Protein AF-F9WH73-F1 (afdb_monomer_lite)

Foldseek 3Di:
DLLLLVQQLVLLVVLLVLLVVLLVLLLVLLVVCVVDPLLDVLVDDVLNVVSVVLNVCSVVLNVLSVVLSVLLNVLSVVLSVVLQVLQVQAAAEDDDDDDPADFAPRHDPVNPPDDPPDDDDDPPPPQRHQYGDRDDDPVVLSHNALVSLVVVVVVCVVRGRDAPPVDEDARDPPPDPDDDDDPDGYHRDPPSVVSSVSNSVSRVVSVVSSVVSNVSSVVSVVSSVSSVVSSVVVVVVVVVVVVVVVVVVVVVVVVVVVVVVD

Secondary structure (DSSP, 8-state):
-HHHHHTHHHHHHHHHHHHHHHHHHHHHHHHHHHH-HHHHHHHHHHHHHHHHHHHHHHHHHHHHHHHHHHHHHHHHHHHHHHHHHHHHHHEEE-----S-PPP-TTS-GGGG------S-----STTS-EEE---PPPGGGGS--HHHHHHHHHHHHHHSPPP-TTS-EE--SS---S-SS----EEPP-HHHHHHHHHHHHHHHHHHHHHHHHHHHHHHHHHHHHHHHHHHHHHHHHHHHHHHHHHHHHHHHHHHHHTT--

Radius of gyration: 33.91 Å; chains: 1; bounding box: 92×38×106 Å

pLDDT: mean 75.1, std 23.25, range [27.53, 97.81]

Organism: Trypanosoma congolense (strain IL3000) (NCBI:txid1068625)

Structure (mmCIF, N/CA/C/O backbone):
data_AF-F9WH73-F1
#
_entry.id   AF-F9WH73-F1
#
loop_
_atom_site.group_PDB
_atom_site.id
_atom_site.type_symbol
_atom_site.label_atom_id
_atom_site.label_alt_id
_atom_site.label_comp_id
_atom_site.label_asym_id
_atom_site.label_entity_id
_atom_site.label_seq_id
_atom_site.pdbx_PDB_ins_code
_atom_site.Cartn_x
_atom_site.Cartn_y
_atom_site.Cartn_z
_atom_site.occupancy
_atom_site.B_iso_or_equiv
_atom_site.auth_seq_id
_atom_site.auth_comp_id
_atom_site.auth_asym_id
_atom_site.auth_atom_id
_atom_site.pdbx_PDB_model_num
ATOM 1 N N . MET A 1 1 ? 12.331 5.832 -18.782 1.00 77.69 1 MET A N 1
ATOM 2 C CA . MET A 1 1 ? 12.220 4.593 -17.981 1.00 77.69 1 MET A CA 1
ATOM 3 C C . MET A 1 1 ? 13.296 4.468 -16.915 1.00 77.69 1 MET A C 1
ATOM 5 O O . MET A 1 1 ? 12.943 4.063 -15.816 1.00 77.69 1 MET A O 1
ATOM 9 N N . ARG A 1 2 ? 14.557 4.826 -17.189 1.00 77.56 2 ARG A N 1
ATOM 10 C CA . ARG A 1 2 ? 15.651 4.729 -16.207 1.00 77.56 2 ARG A CA 1
ATOM 11 C C . ARG A 1 2 ? 15.378 5.522 -14.925 1.00 77.56 2 ARG A C 1
ATOM 13 O O . ARG A 1 2 ? 15.354 4.927 -13.860 1.00 77.56 2 ARG A O 1
ATOM 20 N N . THR A 1 3 ? 15.006 6.796 -15.041 1.00 79.25 3 THR A N 1
ATOM 21 C CA . THR A 1 3 ? 14.629 7.643 -13.891 1.00 79.25 3 THR A CA 1
ATOM 22 C C . THR A 1 3 ? 13.521 7.024 -13.030 1.00 79.25 3 THR A C 1
ATOM 24 O O . THR A 1 3 ? 13.577 7.082 -11.806 1.00 79.25 3 THR A O 1
ATOM 27 N N . LEU A 1 4 ? 12.529 6.374 -13.658 1.00 84.94 4 LEU A N 1
ATOM 28 C CA . LEU A 1 4 ? 11.461 5.677 -12.932 1.00 84.94 4 LEU A CA 1
ATOM 29 C C . LEU A 1 4 ? 12.021 4.511 -12.111 1.00 84.94 4 LEU A C 1
ATOM 31 O O . LEU A 1 4 ? 11.594 4.331 -10.979 1.00 84.94 4 LEU A O 1
ATOM 35 N N . LEU A 1 5 ? 12.952 3.731 -12.673 1.00 89.94 5 LEU A N 1
ATOM 36 C CA . LEU A 1 5 ? 13.600 2.604 -11.994 1.00 89.94 5 LEU A CA 1
ATOM 37 C C . LEU A 1 5 ? 14.523 3.072 -10.866 1.00 89.94 5 LEU A C 1
ATOM 39 O O . LEU A 1 5 ? 14.475 2.511 -9.776 1.00 89.94 5 LEU A O 1
ATOM 43 N N . GLU A 1 6 ? 15.311 4.119 -11.100 1.00 85.44 6 GLU A N 1
ATOM 44 C CA . GLU A 1 6 ? 16.197 4.718 -10.095 1.00 85.44 6 GLU A CA 1
ATOM 45 C C . GLU A 1 6 ? 15.399 5.286 -8.910 1.00 85.44 6 GLU A C 1
ATOM 47 O O . GLU A 1 6 ? 15.809 5.152 -7.757 1.00 85.44 6 GLU A O 1
ATOM 52 N N . GLY A 1 7 ? 14.206 5.833 -9.164 1.00 87.38 7 GLY A N 1
ATOM 53 C CA . GLY A 1 7 ? 13.305 6.308 -8.114 1.00 87.38 7 GLY A CA 1
ATOM 54 C C . GLY A 1 7 ? 12.586 5.204 -7.322 1.00 87.38 7 GLY A C 1
ATOM 55 O O . GLY A 1 7 ? 12.013 5.500 -6.269 1.00 87.38 7 GLY A O 1
ATOM 56 N N . VAL A 1 8 ? 12.586 3.941 -7.783 1.00 94.31 8 VAL A N 1
ATOM 57 C CA . VAL A 1 8 ? 11.813 2.849 -7.149 1.00 94.31 8 VAL A CA 1
ATOM 58 C C . VAL A 1 8 ? 12.164 2.694 -5.679 1.00 94.31 8 VAL A C 1
ATOM 60 O O . VAL A 1 8 ? 11.251 2.555 -4.872 1.00 94.31 8 VAL A O 1
ATOM 63 N N . SER A 1 9 ? 13.445 2.746 -5.311 1.00 94.31 9 SER A N 1
ATOM 64 C CA . SER A 1 9 ? 13.870 2.555 -3.919 1.00 94.31 9 SER A CA 1
ATOM 65 C C . SER A 1 9 ? 13.202 3.557 -2.977 1.00 94.31 9 SER A C 1
ATOM 67 O O . SER A 1 9 ? 12.536 3.138 -2.036 1.00 94.31 9 SER A O 1
ATOM 69 N N . ALA A 1 10 ? 13.251 4.853 -3.301 1.00 94.06 10 ALA A N 1
ATOM 70 C CA . ALA A 1 10 ? 12.617 5.897 -2.494 1.00 94.06 10 ALA A CA 1
ATOM 71 C C . ALA A 1 10 ? 11.091 5.711 -2.388 1.00 94.06 10 ALA A C 1
ATOM 73 O O . ALA A 1 10 ? 10.483 5.931 -1.334 1.00 94.06 10 ALA A O 1
ATOM 74 N N . ARG A 1 11 ? 10.446 5.261 -3.473 1.00 94.62 11 ARG A N 1
ATOM 75 C CA . ARG A 1 11 ? 9.006 4.981 -3.454 1.00 94.62 11 ARG A CA 1
ATOM 76 C C . ARG A 1 11 ? 8.658 3.748 -2.621 1.00 94.62 11 ARG A C 1
ATOM 78 O O . ARG A 1 11 ? 7.660 3.764 -1.901 1.00 94.62 11 ARG A O 1
ATOM 85 N N . VAL A 1 12 ? 9.461 2.691 -2.720 1.00 96.81 12 VAL A N 1
ATOM 86 C CA . VAL A 1 12 ? 9.328 1.480 -1.902 1.00 96.81 12 VAL A CA 1
ATOM 87 C C . VAL A 1 12 ? 9.490 1.830 -0.426 1.00 96.81 12 VAL A C 1
ATOM 89 O O . VAL A 1 12 ? 8.671 1.382 0.369 1.00 96.81 12 VAL A O 1
ATOM 92 N N . ASP A 1 13 ? 10.468 2.667 -0.070 1.00 96.81 13 ASP A N 1
ATOM 93 C CA . ASP A 1 13 ? 10.679 3.136 1.306 1.00 96.81 13 ASP A CA 1
ATOM 94 C C . ASP A 1 13 ? 9.443 3.881 1.827 1.00 96.81 13 ASP A C 1
ATOM 96 O O . ASP A 1 13 ? 8.908 3.541 2.878 1.00 96.81 13 ASP A O 1
ATOM 100 N N . THR A 1 14 ? 8.881 4.789 1.023 1.00 96.00 14 THR A N 1
ATOM 101 C CA . THR A 1 14 ? 7.636 5.498 1.370 1.00 96.00 14 THR A CA 1
ATOM 102 C C . THR A 1 14 ? 6.477 4.530 1.650 1.00 96.00 14 THR A C 1
ATOM 104 O O . THR A 1 14 ? 5.769 4.662 2.651 1.00 96.00 14 THR A O 1
ATOM 107 N N . PHE A 1 15 ? 6.253 3.539 0.778 1.00 97.00 15 PHE A N 1
ATOM 108 C CA . PHE A 1 15 ? 5.189 2.548 0.984 1.00 97.00 15 PHE A CA 1
ATOM 109 C C . PHE A 1 15 ? 5.452 1.647 2.188 1.00 97.00 15 PHE A C 1
ATOM 111 O O . PHE A 1 15 ? 4.517 1.326 2.931 1.00 97.00 15 PHE A O 1
ATOM 118 N N . GLN A 1 16 ? 6.706 1.248 2.390 1.00 97.31 16 GLN A N 1
ATOM 119 C CA . GLN A 1 16 ? 7.132 0.463 3.538 1.00 97.31 16 GLN A CA 1
ATOM 120 C C . GLN A 1 16 ? 6.832 1.215 4.837 1.00 97.31 16 GLN A C 1
ATOM 122 O O . GLN A 1 16 ? 6.157 0.653 5.700 1.00 97.31 16 GLN A O 1
ATOM 127 N N . ASP A 1 17 ? 7.232 2.480 4.943 1.00 97.81 17 ASP A N 1
ATOM 128 C CA . ASP A 1 17 ? 7.043 3.306 6.137 1.00 97.81 17 ASP A CA 1
ATOM 129 C C . ASP A 1 17 ? 5.561 3.515 6.454 1.00 97.81 17 ASP A C 1
ATOM 131 O O . ASP A 1 17 ? 5.116 3.271 7.580 1.00 97.81 17 ASP A O 1
ATOM 135 N N . ILE A 1 18 ? 4.754 3.894 5.453 1.00 97.56 18 ILE A N 1
ATOM 136 C CA . ILE A 1 18 ? 3.305 4.077 5.632 1.00 97.56 18 ILE A CA 1
ATOM 137 C C . ILE A 1 18 ? 2.650 2.765 6.070 1.00 97.56 18 ILE A C 1
ATOM 139 O O . ILE A 1 18 ? 1.794 2.765 6.964 1.00 97.56 18 ILE A O 1
ATOM 143 N N . THR A 1 19 ? 3.040 1.645 5.455 1.00 97.69 19 THR A N 1
ATOM 144 C CA . THR A 1 19 ? 2.510 0.322 5.797 1.00 97.69 19 THR A CA 1
ATOM 145 C C . THR A 1 19 ? 2.883 -0.052 7.226 1.00 97.69 19 THR A C 1
ATOM 147 O O . THR A 1 19 ? 1.995 -0.359 8.017 1.00 97.69 19 THR A O 1
ATOM 150 N N . GLN A 1 20 ? 4.168 0.007 7.582 1.00 97.12 20 GLN A N 1
ATOM 151 C CA . GLN A 1 20 ? 4.664 -0.354 8.910 1.00 97.12 20 GLN A CA 1
ATOM 152 C C . GLN A 1 20 ? 4.025 0.501 9.997 1.00 97.12 20 GLN A C 1
ATOM 154 O O . GLN A 1 20 ? 3.482 -0.051 10.955 1.00 97.12 20 GLN A O 1
ATOM 159 N N . LYS A 1 21 ? 3.999 1.826 9.808 1.00 97.75 21 LYS A N 1
ATOM 160 C CA . LYS A 1 21 ? 3.328 2.746 10.727 1.00 97.75 21 LYS A CA 1
ATOM 161 C C . LYS A 1 21 ? 1.860 2.374 10.892 1.00 97.75 21 LYS A C 1
ATOM 163 O O . LYS A 1 21 ? 1.397 2.222 12.016 1.00 97.75 21 LYS A O 1
ATOM 168 N N . SER A 1 22 ? 1.142 2.156 9.788 1.00 97.62 22 SER A N 1
ATOM 169 C CA . SER A 1 22 ? -0.285 1.818 9.832 1.00 97.62 22 SER A CA 1
ATOM 170 C C . SER A 1 22 ? -0.568 0.496 10.542 1.00 97.62 22 SER A C 1
ATOM 172 O O . SER A 1 22 ? -1.543 0.404 11.286 1.00 97.62 22 SER A O 1
ATOM 174 N N . LEU A 1 23 ? 0.269 -0.521 10.329 1.00 96.69 23 LEU A N 1
ATOM 175 C CA . LEU A 1 23 ? 0.128 -1.817 10.990 1.00 96.69 23 LEU A CA 1
ATOM 176 C C . LEU A 1 23 ? 0.486 -1.745 12.478 1.00 96.69 23 LEU A C 1
ATOM 178 O O . LEU A 1 23 ? -0.229 -2.334 13.283 1.00 96.69 23 LEU A O 1
ATOM 182 N N . ALA A 1 24 ? 1.539 -1.016 12.859 1.00 96.31 24 ALA A N 1
ATOM 183 C CA . ALA A 1 24 ? 1.911 -0.814 14.262 1.00 96.31 24 ALA A CA 1
ATOM 184 C C . ALA A 1 24 ? 0.783 -0.117 15.035 1.00 96.31 24 ALA A C 1
ATOM 186 O O . ALA A 1 24 ? 0.304 -0.618 16.050 1.00 96.31 24 ALA A O 1
ATOM 187 N N . GLU A 1 25 ? 0.273 0.970 14.466 1.00 96.38 25 GLU A N 1
ATOM 188 C CA . GLU A 1 25 ? -0.876 1.711 14.970 1.00 96.38 25 GLU A CA 1
ATOM 189 C C . GLU A 1 25 ? -2.166 0.870 15.042 1.00 96.38 25 GLU A C 1
ATOM 191 O O . GLU A 1 25 ? -3.013 1.089 15.911 1.00 96.38 25 GLU A O 1
ATOM 196 N N . ALA A 1 26 ? -2.364 -0.075 14.118 1.00 96.00 26 ALA A N 1
ATOM 197 C CA . ALA A 1 26 ? -3.487 -1.007 14.178 1.00 96.00 26 ALA A CA 1
ATOM 198 C C . ALA A 1 26 ? -3.300 -2.039 15.302 1.00 96.00 26 ALA A C 1
ATOM 200 O O . ALA A 1 26 ? -4.245 -2.292 16.049 1.00 96.00 26 ALA A O 1
ATOM 201 N N . ARG A 1 27 ? -2.092 -2.605 15.452 1.00 95.12 27 ARG A N 1
ATOM 202 C CA . ARG A 1 27 ? -1.753 -3.570 16.516 1.00 95.12 27 ARG A CA 1
ATOM 203 C C . ARG A 1 27 ? -1.968 -2.977 17.896 1.00 95.12 27 ARG A C 1
ATOM 205 O O . ARG A 1 27 ? -2.593 -3.624 18.725 1.00 95.12 27 ARG A O 1
ATOM 212 N N . GLU A 1 28 ? -1.481 -1.764 18.125 1.00 95.44 28 GLU A N 1
ATOM 213 C CA . GLU A 1 28 ? -1.604 -1.075 19.409 1.00 95.44 28 GLU A CA 1
ATOM 214 C C . GLU A 1 28 ? -3.074 -0.917 19.817 1.00 95.44 28 GLU A C 1
ATOM 216 O O . GLU A 1 28 ? -3.480 -1.349 20.896 1.00 95.44 28 GLU A O 1
ATOM 221 N N . ARG A 1 29 ? -3.903 -0.378 18.917 1.00 95.06 29 ARG A N 1
ATOM 222 C CA . ARG A 1 29 ? -5.329 -0.149 19.185 1.00 95.06 29 ARG A CA 1
ATOM 223 C C . ARG A 1 29 ? -6.105 -1.455 19.357 1.00 95.06 29 ARG A C 1
ATOM 225 O O . ARG A 1 29 ? -6.927 -1.559 20.264 1.00 95.06 29 ARG A O 1
ATOM 232 N N . ILE A 1 30 ? -5.829 -2.464 18.526 1.00 93.50 30 ILE A N 1
ATOM 233 C CA . ILE A 1 30 ? -6.433 -3.798 18.665 1.00 93.50 30 ILE A CA 1
ATOM 234 C C . ILE A 1 30 ? -6.033 -4.433 19.998 1.00 93.50 30 ILE A C 1
ATOM 236 O O . ILE A 1 30 ? -6.892 -4.990 20.678 1.00 93.50 30 ILE A O 1
ATOM 240 N N . SER A 1 31 ? -4.759 -4.331 20.383 1.00 92.88 31 SER A N 1
ATOM 241 C CA . SER A 1 31 ? -4.252 -4.833 21.662 1.00 92.88 31 SER A CA 1
ATOM 242 C C . SER A 1 31 ? -4.966 -4.163 22.834 1.00 92.88 31 SER A C 1
ATOM 244 O O . SER A 1 31 ? -5.473 -4.859 23.704 1.00 92.88 31 SER A O 1
ATOM 246 N N . HIS A 1 32 ? -5.119 -2.835 22.800 1.00 94.06 32 HIS A N 1
ATOM 247 C CA . HIS A 1 32 ? -5.844 -2.086 23.828 1.00 94.06 32 HIS A CA 1
ATOM 248 C C . HIS A 1 32 ? -7.301 -2.548 23.983 1.00 94.06 32 HIS A C 1
ATOM 250 O O . HIS A 1 32 ? -7.786 -2.724 25.098 1.00 94.06 32 HIS A O 1
ATOM 256 N N . VAL A 1 33 ? -8.024 -2.751 22.878 1.00 92.69 33 VAL A N 1
ATOM 257 C CA . VAL A 1 33 ? -9.405 -3.265 22.933 1.00 92.69 33 VAL A CA 1
ATOM 258 C C . VAL A 1 33 ? -9.429 -4.709 23.445 1.00 92.69 33 VAL A C 1
ATOM 260 O O . VAL A 1 33 ? -10.280 -5.071 24.250 1.00 92.69 33 VAL A O 1
ATOM 263 N N . SER A 1 34 ? -8.466 -5.527 23.022 1.00 90.19 34 SER A N 1
ATOM 264 C CA . SER A 1 34 ? -8.396 -6.954 23.363 1.00 90.19 34 SER A CA 1
ATOM 265 C C . SER A 1 34 ? -7.870 -7.231 24.772 1.00 90.19 34 SER A C 1
ATOM 267 O O . SER A 1 34 ? -7.973 -8.362 25.229 1.00 90.19 34 SER A O 1
ATOM 269 N N . SER A 1 35 ? -7.301 -6.246 25.465 1.00 92.12 35 SER A N 1
ATOM 270 C CA . SER A 1 35 ? -6.868 -6.366 26.863 1.00 92.12 35 SER A CA 1
ATOM 271 C C . SER A 1 35 ? -7.839 -5.714 27.850 1.00 92.12 35 SER A C 1
ATOM 273 O O . SER A 1 35 ? -7.754 -5.971 29.047 1.00 92.12 35 SER A O 1
ATOM 275 N N . ASN A 1 36 ? -8.783 -4.901 27.368 1.00 93.00 36 ASN A N 1
ATOM 276 C CA . ASN A 1 36 ? -9.762 -4.216 28.204 1.00 93.00 36 ASN A CA 1
ATOM 277 C C . ASN A 1 36 ? -11.073 -5.013 28.283 1.00 93.00 36 ASN A C 1
ATOM 279 O O . ASN A 1 36 ? -11.887 -4.964 27.363 1.00 93.00 36 ASN A O 1
ATOM 283 N N . THR A 1 37 ? -11.291 -5.722 29.393 1.00 92.69 37 THR A N 1
ATOM 284 C CA . THR A 1 37 ? -12.476 -6.574 29.605 1.00 92.69 37 THR A CA 1
ATOM 285 C C . THR A 1 37 ? -13.790 -5.812 29.437 1.00 92.69 37 THR A C 1
ATOM 287 O O . THR A 1 37 ? -14.673 -6.288 28.732 1.00 92.69 37 THR A O 1
ATOM 290 N N . HIS A 1 38 ? -13.896 -4.589 29.968 1.00 90.75 38 HIS A N 1
ATOM 291 C CA . HIS A 1 38 ? -15.099 -3.767 29.807 1.00 90.75 38 HIS A CA 1
ATOM 292 C C . HIS A 1 38 ? -15.365 -3.406 28.341 1.00 90.75 38 HIS A C 1
ATOM 294 O O . HIS A 1 38 ? -16.514 -3.385 27.911 1.00 90.75 38 HIS A O 1
ATOM 300 N N . MET A 1 39 ? -14.319 -3.150 27.545 1.00 93.25 39 MET A N 1
ATOM 301 C CA . MET A 1 39 ? -14.492 -2.920 26.105 1.00 93.25 39 MET A CA 1
ATOM 302 C C . MET A 1 39 ? -14.940 -4.195 25.395 1.00 93.25 39 MET A C 1
ATOM 304 O O . MET A 1 39 ? -15.785 -4.120 24.510 1.00 93.25 39 MET A O 1
ATOM 308 N N . GLN A 1 40 ? -14.396 -5.356 25.766 1.00 92.38 40 GLN A N 1
ATOM 309 C CA . GLN A 1 40 ? -14.786 -6.634 25.165 1.00 92.38 40 GLN A CA 1
ATOM 310 C C . GLN A 1 40 ? -16.248 -6.973 25.447 1.00 92.38 40 GLN A C 1
ATOM 312 O O . GLN A 1 40 ? -16.974 -7.366 24.534 1.00 92.38 40 GLN A O 1
ATOM 317 N N . GLU A 1 41 ? -16.672 -6.803 26.697 1.00 90.81 41 GLU A N 1
ATOM 318 C CA . GLU A 1 41 ? -18.052 -7.011 27.129 1.00 90.81 41 GLU A CA 1
ATOM 319 C C . GLU A 1 41 ? -18.996 -6.059 26.392 1.00 90.81 41 GLU A C 1
ATOM 321 O O . GLU A 1 41 ? -19.965 -6.509 25.780 1.00 90.81 41 GLU A O 1
ATOM 326 N N . ALA A 1 42 ? -18.666 -4.764 26.362 1.00 90.19 42 ALA A N 1
ATOM 327 C CA . ALA A 1 42 ? -19.504 -3.745 25.739 1.00 90.19 42 ALA A CA 1
ATOM 328 C C . ALA A 1 42 ? -19.592 -3.880 24.204 1.00 90.19 42 ALA A C 1
ATOM 330 O O . ALA A 1 42 ? -20.636 -3.599 23.616 1.00 90.19 42 ALA A O 1
ATOM 331 N N . LEU A 1 43 ? -18.515 -4.316 23.536 1.00 90.00 43 LEU A N 1
ATOM 332 C CA . LEU A 1 43 ? -18.486 -4.532 22.081 1.00 90.00 43 LEU A CA 1
ATOM 333 C C . LEU A 1 43 ? -19.137 -5.852 21.649 1.00 90.00 43 LEU A C 1
ATOM 335 O O . LEU A 1 43 ? -19.593 -5.972 20.508 1.00 90.00 43 LEU A O 1
ATOM 339 N N . GLY A 1 44 ? -19.165 -6.844 22.537 1.00 90.88 44 GLY A N 1
ATOM 340 C CA . GLY A 1 44 ? -19.763 -8.147 22.287 1.00 90.88 44 GLY A CA 1
ATOM 341 C C . GLY A 1 44 ? -18.926 -9.089 21.410 1.00 90.88 44 GLY A C 1
ATOM 342 O O . GLY A 1 44 ? -17.945 -8.729 20.749 1.00 90.88 44 GLY A O 1
ATOM 343 N N . LYS A 1 45 ? -19.346 -10.358 21.394 1.00 90.81 45 LYS A N 1
ATOM 344 C CA . LYS A 1 45 ? -18.587 -11.487 20.831 1.00 90.81 45 LYS A CA 1
ATOM 345 C C . LYS A 1 45 ? -18.311 -11.369 19.327 1.00 90.81 45 LYS A C 1
ATOM 347 O O . LYS A 1 45 ? -17.206 -11.681 18.891 1.00 90.81 45 LYS A O 1
ATOM 352 N N . ASP A 1 46 ? -19.271 -10.891 18.537 1.00 89.25 46 ASP A N 1
ATOM 353 C CA . ASP A 1 46 ? -19.123 -10.803 17.075 1.00 89.25 46 ASP A CA 1
ATOM 354 C C . ASP A 1 46 ? -18.051 -9.789 16.663 1.00 89.25 46 ASP A C 1
ATOM 356 O O . ASP A 1 46 ? -17.205 -10.071 15.807 1.00 89.25 46 ASP A O 1
ATOM 360 N N . ARG A 1 47 ? -18.017 -8.629 17.331 1.00 88.50 47 ARG A N 1
ATOM 361 C CA . ARG A 1 47 ? -16.981 -7.608 17.119 1.00 88.50 47 ARG A CA 1
ATOM 362 C C . ARG A 1 47 ? -15.605 -8.099 17.548 1.00 88.50 47 ARG A C 1
ATOM 364 O O . ARG A 1 47 ? -14.617 -7.834 16.856 1.00 88.50 47 ARG A O 1
ATOM 371 N N . MET A 1 48 ? -15.528 -8.857 18.639 1.00 90.88 48 MET A N 1
ATOM 372 C CA . MET A 1 48 ? -14.268 -9.445 19.095 1.00 90.88 48 MET A CA 1
ATOM 373 C C . MET A 1 48 ? -13.761 -10.543 18.152 1.00 90.88 48 MET A C 1
ATOM 375 O O . MET A 1 48 ? -12.573 -10.561 17.825 1.00 90.88 48 MET A O 1
ATOM 379 N N . ASN A 1 49 ? -14.650 -11.379 17.606 1.00 90.12 49 ASN A N 1
ATOM 380 C CA . ASN A 1 49 ? -14.298 -12.366 16.580 1.00 90.12 49 ASN A CA 1
ATOM 381 C C . ASN A 1 49 ? -13.726 -11.694 15.322 1.00 90.12 49 ASN A C 1
ATOM 383 O O . ASN A 1 49 ? -12.677 -12.106 14.817 1.00 90.12 49 ASN A O 1
ATOM 387 N N . GLN A 1 50 ? -14.371 -10.625 14.839 1.00 87.75 50 GLN A N 1
ATOM 388 C CA . GLN A 1 50 ? -13.872 -9.846 13.703 1.00 87.75 50 GLN A CA 1
ATOM 389 C C . GLN A 1 50 ? -12.491 -9.248 14.015 1.00 87.75 50 GLN A C 1
ATOM 391 O O . GLN A 1 50 ? -11.557 -9.368 13.224 1.00 87.75 50 GLN A O 1
ATOM 396 N N . THR A 1 51 ? -12.319 -8.669 15.201 1.00 89.12 51 THR A N 1
ATOM 397 C CA . THR A 1 51 ? -11.047 -8.087 15.658 1.00 89.12 51 THR A CA 1
ATOM 398 C C . THR A 1 51 ? -9.912 -9.112 15.685 1.00 89.12 51 THR A C 1
ATOM 400 O O . THR A 1 51 ? -8.802 -8.822 15.231 1.00 89.12 51 THR A O 1
ATOM 403 N N . GLN A 1 52 ? -10.189 -10.339 16.126 1.00 87.00 52 GLN A N 1
ATOM 404 C CA . GLN A 1 52 ? -9.203 -11.416 16.135 1.00 87.00 52 GLN A CA 1
ATOM 405 C C . GLN A 1 52 ? -8.798 -11.850 14.716 1.00 87.00 52 GLN A C 1
ATOM 407 O O . GLN A 1 52 ? -7.624 -12.132 14.470 1.00 87.00 52 GLN A O 1
ATOM 412 N N . GLN A 1 53 ? -9.736 -11.865 13.761 1.00 87.44 53 GLN A N 1
ATOM 413 C CA . GLN A 1 53 ? -9.414 -12.106 12.349 1.00 87.44 53 GLN A CA 1
ATOM 414 C C . GLN A 1 53 ? -8.497 -11.010 11.789 1.00 87.44 53 GLN A C 1
ATOM 416 O O . GLN A 1 53 ? -7.489 -11.320 11.152 1.00 87.44 53 GLN A O 1
ATOM 421 N N . TYR A 1 54 ? -8.787 -9.739 12.088 1.00 86.50 54 TYR A N 1
ATOM 422 C CA . TYR A 1 54 ? -7.937 -8.613 11.688 1.00 86.50 54 TYR A CA 1
ATOM 423 C C . TYR A 1 54 ? -6.537 -8.695 12.301 1.00 86.50 54 TYR A C 1
ATOM 425 O O . TYR A 1 54 ? -5.558 -8.460 11.597 1.00 86.50 54 TYR A O 1
ATOM 433 N N . SER A 1 55 ? -6.424 -9.082 13.574 1.00 86.75 55 SER A N 1
ATOM 434 C CA . SER A 1 55 ? -5.133 -9.275 14.243 1.00 86.75 55 SER A CA 1
ATOM 435 C C . SER A 1 55 ? -4.258 -10.302 13.507 1.00 86.75 55 SER A C 1
ATOM 437 O O . SER A 1 55 ? -3.114 -10.009 13.161 1.00 86.75 55 SER A O 1
ATOM 439 N N . LYS A 1 56 ? -4.833 -11.455 13.129 1.00 87.06 56 LYS A N 1
ATOM 440 C CA . LYS A 1 56 ? -4.133 -12.501 12.354 1.00 87.06 56 LYS A CA 1
ATOM 441 C C . LYS A 1 56 ? -3.656 -12.017 10.978 1.00 87.06 56 LYS A C 1
ATOM 443 O O . LYS A 1 56 ? -2.653 -12.508 10.462 1.00 87.06 56 LYS A O 1
ATOM 448 N N . MET A 1 57 ? -4.361 -11.064 10.367 1.00 89.06 57 MET A N 1
ATOM 449 C CA . MET A 1 57 ? -3.986 -10.521 9.058 1.00 89.06 57 MET A CA 1
ATOM 450 C C . MET A 1 57 ? -2.770 -9.592 9.108 1.00 89.06 57 MET A C 1
ATOM 452 O O . MET A 1 57 ? -2.092 -9.455 8.089 1.00 89.06 57 MET A O 1
ATOM 456 N N . VAL A 1 58 ? -2.467 -8.971 10.253 1.00 89.12 58 VAL A N 1
ATOM 457 C CA . VAL A 1 58 ? -1.387 -7.976 10.343 1.00 89.12 58 VAL A CA 1
ATOM 458 C C . VAL A 1 58 ? -0.039 -8.587 9.953 1.00 89.12 58 VAL A C 1
ATOM 460 O O . VAL A 1 58 ? 0.650 -8.060 9.078 1.00 89.12 58 VAL A O 1
ATOM 463 N N . ASP A 1 59 ? 0.310 -9.738 10.529 1.00 87.75 59 ASP A N 1
ATOM 464 C CA . ASP A 1 59 ? 1.590 -10.407 10.260 1.00 87.75 59 ASP A CA 1
ATOM 465 C C . ASP A 1 59 ? 1.675 -10.938 8.826 1.00 87.75 59 ASP A C 1
ATOM 467 O O . ASP A 1 59 ? 2.753 -11.018 8.231 1.00 87.75 59 ASP A O 1
ATOM 471 N N . HIS A 1 60 ? 0.533 -11.313 8.244 1.00 91.19 60 HIS A N 1
ATOM 472 C CA . HIS A 1 60 ? 0.467 -11.705 6.841 1.00 91.19 60 HIS A CA 1
ATOM 473 C C . HIS A 1 60 ? 0.773 -10.517 5.918 1.00 91.19 60 HIS A C 1
ATOM 475 O O . HIS A 1 60 ? 1.554 -10.654 4.974 1.00 91.19 60 HIS A O 1
ATOM 481 N N . ILE A 1 61 ? 0.201 -9.346 6.206 1.00 94.38 61 ILE A N 1
ATOM 482 C CA . ILE A 1 61 ? 0.411 -8.129 5.415 1.00 94.38 61 ILE A CA 1
ATOM 483 C C . ILE A 1 61 ? 1.845 -7.628 5.561 1.00 94.38 61 ILE A C 1
ATOM 485 O O . ILE A 1 61 ? 2.462 -7.281 4.556 1.00 94.38 61 ILE A O 1
ATOM 489 N N . GLU A 1 62 ? 2.410 -7.653 6.769 1.00 93.44 62 GLU A N 1
ATOM 490 C CA . GLU A 1 62 ? 3.801 -7.253 6.985 1.00 93.44 62 GLU A CA 1
ATOM 491 C C . GLU A 1 62 ? 4.776 -8.150 6.205 1.00 93.44 62 GLU A C 1
ATOM 493 O O . GLU A 1 62 ? 5.681 -7.649 5.535 1.00 93.44 62 GLU A O 1
ATOM 498 N N . ARG A 1 63 ? 4.569 -9.475 6.227 1.00 94.06 63 ARG A N 1
ATOM 499 C CA . ARG A 1 63 ? 5.389 -10.414 5.444 1.00 94.06 63 ARG A CA 1
ATOM 500 C C . ARG A 1 63 ? 5.257 -10.183 3.941 1.00 94.06 63 ARG A C 1
ATOM 502 O O . ARG A 1 63 ? 6.274 -10.147 3.249 1.00 94.06 63 ARG A O 1
ATOM 509 N N . ARG A 1 64 ? 4.031 -9.989 3.434 1.00 95.12 64 ARG A N 1
ATOM 510 C CA . ARG A 1 64 ? 3.802 -9.654 2.017 1.00 95.12 64 ARG A CA 1
ATOM 511 C C . ARG A 1 64 ? 4.495 -8.354 1.627 1.00 95.12 64 ARG A C 1
ATOM 513 O O . ARG A 1 64 ? 5.149 -8.327 0.593 1.00 95.12 64 ARG A O 1
ATOM 520 N N . MET A 1 65 ? 4.393 -7.314 2.453 1.00 96.75 65 MET A N 1
ATOM 521 C CA . MET A 1 65 ? 5.070 -6.037 2.218 1.00 96.75 65 MET A CA 1
ATOM 522 C C . MET A 1 65 ? 6.585 -6.229 2.107 1.00 96.75 65 MET A C 1
ATOM 524 O O . MET A 1 65 ? 7.156 -5.849 1.092 1.00 96.75 65 MET A O 1
ATOM 528 N N . LYS A 1 66 ? 7.228 -6.897 3.078 1.00 95.44 66 LYS A N 1
ATOM 529 C CA . LYS A 1 66 ? 8.686 -7.127 3.057 1.00 95.44 66 LYS A CA 1
ATOM 530 C C . LYS A 1 66 ? 9.137 -7.880 1.803 1.00 95.44 66 LYS A C 1
ATOM 532 O O . LYS A 1 66 ? 10.140 -7.512 1.194 1.00 95.44 66 LYS A O 1
ATOM 537 N N . SER A 1 67 ? 8.385 -8.909 1.408 1.00 95.38 67 SER A N 1
ATOM 538 C CA . SER A 1 67 ? 8.658 -9.675 0.189 1.00 95.38 67 SER A CA 1
ATOM 539 C C . SER A 1 67 ? 8.554 -8.806 -1.067 1.00 95.38 67 SER A C 1
ATOM 541 O O . SER A 1 67 ? 9.476 -8.806 -1.878 1.00 95.38 67 SER A O 1
ATOM 543 N N . GLU A 1 68 ? 7.484 -8.022 -1.208 1.00 96.06 68 GLU A N 1
ATOM 544 C CA . GLU A 1 68 ? 7.293 -7.147 -2.370 1.00 96.06 68 GLU A CA 1
ATOM 545 C C . GLU A 1 68 ? 8.313 -5.993 -2.403 1.00 96.06 68 GLU A C 1
ATOM 547 O O . GLU A 1 68 ? 8.793 -5.641 -3.477 1.00 96.06 68 GLU A O 1
ATOM 552 N N . CYS A 1 69 ? 8.747 -5.464 -1.252 1.00 95.62 69 CYS A N 1
ATOM 553 C CA . CYS A 1 69 ? 9.837 -4.485 -1.190 1.00 95.62 69 CYS A CA 1
ATOM 554 C C . CYS A 1 69 ? 11.153 -5.062 -1.736 1.00 95.62 69 CYS A C 1
ATOM 556 O O . CYS A 1 69 ? 11.839 -4.408 -2.522 1.00 95.62 69 CYS A O 1
ATOM 558 N N . ALA A 1 70 ? 11.508 -6.291 -1.342 1.00 95.44 70 ALA A N 1
ATOM 559 C CA . ALA A 1 70 ? 12.719 -6.958 -1.822 1.00 95.44 70 ALA A CA 1
ATOM 560 C C . ALA A 1 70 ? 12.660 -7.234 -3.335 1.00 95.44 70 ALA A C 1
ATOM 562 O O . ALA A 1 70 ? 13.615 -6.936 -4.055 1.00 95.44 70 ALA A O 1
ATOM 563 N N . ILE A 1 71 ? 11.518 -7.738 -3.817 1.00 94.81 71 ILE A N 1
ATOM 564 C CA . ILE A 1 71 ? 11.254 -7.995 -5.241 1.00 94.81 71 ILE A CA 1
ATOM 565 C C . ILE A 1 71 ? 11.368 -6.694 -6.046 1.00 94.81 71 ILE A C 1
ATOM 567 O O . ILE A 1 71 ? 12.116 -6.647 -7.021 1.00 94.81 71 ILE A O 1
ATOM 571 N N . SER A 1 72 ? 10.678 -5.630 -5.620 1.00 94.19 72 SER A N 1
ATOM 572 C CA . SER A 1 72 ? 10.701 -4.324 -6.289 1.00 94.19 72 SER A CA 1
ATOM 573 C C . SER A 1 72 ? 12.118 -3.766 -6.412 1.00 94.19 72 SER A C 1
ATOM 575 O O . SER A 1 72 ? 12.532 -3.418 -7.512 1.00 94.19 72 SER A O 1
ATOM 577 N N . ARG A 1 73 ? 12.884 -3.712 -5.312 1.00 96.50 73 ARG A N 1
ATOM 578 C CA . ARG A 1 73 ? 14.248 -3.152 -5.321 1.00 96.50 73 ARG A CA 1
ATOM 579 C C . ARG A 1 73 ? 15.199 -3.975 -6.192 1.00 96.50 73 ARG A C 1
ATOM 581 O O . ARG A 1 73 ? 15.943 -3.410 -6.986 1.00 96.50 73 ARG A O 1
ATOM 588 N N . SER A 1 74 ? 15.166 -5.304 -6.070 1.00 96.25 74 SER A N 1
ATOM 589 C CA . SER A 1 74 ? 16.062 -6.182 -6.832 1.00 96.25 74 SER A CA 1
ATOM 590 C C . SER A 1 74 ? 15.800 -6.096 -8.336 1.00 96.25 74 SER A C 1
ATOM 592 O O . SER A 1 74 ? 16.733 -5.874 -9.109 1.00 96.25 74 SER A O 1
ATOM 594 N N . HIS A 1 75 ? 14.538 -6.213 -8.754 1.00 95.25 75 HIS A N 1
ATOM 595 C CA . HIS A 1 75 ? 14.198 -6.143 -10.171 1.00 95.25 75 HIS A CA 1
ATOM 596 C C . HIS A 1 75 ? 14.377 -4.735 -10.740 1.00 95.25 75 HIS A C 1
ATOM 598 O O . HIS A 1 75 ? 14.804 -4.616 -11.885 1.00 95.25 75 HIS A O 1
ATOM 604 N N . ALA A 1 76 ? 14.142 -3.675 -9.959 1.00 94.31 76 ALA A N 1
ATOM 605 C CA . ALA A 1 76 ? 14.383 -2.315 -10.428 1.00 94.31 76 ALA A CA 1
ATOM 606 C C . ALA A 1 76 ? 15.864 -2.087 -10.735 1.00 94.31 76 ALA A C 1
ATOM 608 O O . ALA A 1 76 ? 16.196 -1.591 -11.808 1.00 94.31 76 ALA A O 1
ATOM 609 N N . THR A 1 77 ? 16.749 -2.514 -9.830 1.00 93.06 77 THR A N 1
ATOM 610 C CA . THR A 1 77 ? 18.202 -2.418 -10.010 1.00 93.06 77 THR A CA 1
ATOM 611 C C . THR A 1 77 ? 18.675 -3.218 -11.221 1.00 93.06 77 THR A C 1
ATOM 613 O O . THR A 1 77 ? 19.420 -2.690 -12.045 1.00 93.06 77 THR A O 1
ATOM 616 N N . ASN A 1 78 ? 18.216 -4.464 -11.374 1.00 90.88 78 ASN A N 1
ATOM 617 C CA . ASN A 1 78 ? 18.580 -5.293 -12.525 1.00 90.88 78 ASN A CA 1
ATOM 618 C C . ASN A 1 78 ? 18.086 -4.685 -13.840 1.00 90.88 78 ASN A C 1
ATOM 620 O O . ASN A 1 78 ? 18.867 -4.530 -14.777 1.00 90.88 78 ASN A O 1
ATOM 624 N N . ALA A 1 79 ? 16.811 -4.286 -13.889 1.00 88.69 79 ALA A N 1
ATOM 625 C CA . ALA A 1 79 ? 16.235 -3.633 -15.054 1.00 88.69 79 ALA A CA 1
ATOM 626 C C . ALA A 1 79 ? 16.982 -2.341 -15.381 1.00 88.69 79 ALA A C 1
ATOM 628 O O . ALA A 1 79 ? 17.259 -2.096 -16.547 1.00 88.69 79 ALA A O 1
ATOM 629 N N . SER A 1 80 ? 17.346 -1.540 -14.375 1.00 86.94 80 SER A N 1
ATOM 630 C CA . SER A 1 80 ? 18.066 -0.283 -14.579 1.00 86.94 80 SER A CA 1
ATOM 631 C C . SER A 1 80 ? 19.451 -0.539 -15.154 1.00 86.94 80 SER A C 1
ATOM 633 O O . SER A 1 80 ? 19.824 0.106 -16.125 1.00 86.94 80 SER A O 1
ATOM 635 N N . LYS A 1 81 ? 20.184 -1.519 -14.611 1.00 85.62 81 LYS A N 1
ATOM 636 C CA . LYS A 1 81 ? 21.507 -1.910 -15.108 1.00 85.62 81 LYS A CA 1
ATOM 637 C C . LYS A 1 81 ? 21.448 -2.378 -16.562 1.00 85.62 81 LYS A C 1
ATOM 639 O O . LYS A 1 81 ? 22.205 -1.894 -17.394 1.00 85.62 81 LYS A O 1
ATOM 644 N N . THR A 1 82 ? 20.547 -3.306 -16.881 1.00 82.81 82 THR A N 1
ATOM 645 C CA . THR A 1 82 ? 20.414 -3.827 -18.248 1.00 82.81 82 THR A CA 1
ATOM 646 C C . THR A 1 82 ? 19.884 -2.765 -19.209 1.00 82.81 82 THR A C 1
ATOM 648 O O . THR A 1 82 ? 20.320 -2.715 -20.355 1.00 82.81 82 THR A O 1
ATOM 651 N N . LEU A 1 83 ? 18.977 -1.896 -18.752 1.00 80.25 83 LEU A N 1
ATOM 652 C CA . LEU A 1 83 ? 18.482 -0.782 -19.549 1.00 80.25 83 LEU A CA 1
ATOM 653 C C . LEU A 1 83 ? 19.614 0.200 -19.858 1.00 80.25 83 LEU A C 1
ATOM 655 O O . LEU A 1 83 ? 19.722 0.585 -21.010 1.00 80.25 83 LEU A O 1
ATOM 659 N N . SER A 1 84 ? 20.479 0.555 -18.901 1.00 76.06 84 SER A N 1
ATOM 660 C CA . SER A 1 84 ? 21.635 1.425 -19.172 1.00 76.06 84 SER A CA 1
ATOM 661 C C . SER A 1 84 ? 22.482 0.899 -20.328 1.00 76.06 84 SER A C 1
ATOM 663 O O . SER A 1 84 ? 22.684 1.635 -21.284 1.00 76.06 84 SER A O 1
ATOM 665 N N . ASN A 1 85 ? 22.840 -0.389 -20.320 1.00 68.69 85 ASN A N 1
ATOM 666 C CA . ASN A 1 85 ? 23.596 -0.998 -21.420 1.00 68.69 85 ASN A CA 1
ATOM 667 C C . ASN A 1 85 ? 22.853 -0.895 -22.766 1.00 68.69 85 ASN A C 1
ATOM 669 O O . ASN A 1 85 ? 23.446 -0.585 -23.794 1.00 68.69 85 ASN A O 1
ATOM 673 N N . VAL A 1 86 ? 21.535 -1.133 -22.771 1.00 70.81 86 VAL A N 1
ATOM 674 C CA . VAL A 1 86 ? 20.716 -1.001 -23.987 1.00 70.81 86 VAL A CA 1
ATOM 675 C C . VAL A 1 86 ? 20.698 0.441 -24.491 1.00 70.81 86 VAL A C 1
ATOM 677 O O . VAL A 1 86 ? 20.785 0.669 -25.693 1.00 70.81 86 VAL A O 1
ATOM 680 N N . LEU A 1 87 ? 20.585 1.422 -23.597 1.00 70.00 87 LEU A N 1
ATOM 681 C CA . LEU A 1 87 ? 20.537 2.830 -23.978 1.00 70.00 87 LEU A CA 1
ATOM 682 C C . LEU A 1 87 ? 21.904 3.341 -24.447 1.00 70.00 87 LEU A C 1
ATOM 684 O O . LEU A 1 87 ? 21.959 4.041 -25.452 1.00 70.00 87 LEU A O 1
ATOM 688 N N . GLU A 1 88 ? 22.992 2.960 -23.775 1.00 63.00 88 GLU A N 1
ATOM 689 C CA . GLU A 1 88 ? 24.368 3.285 -24.176 1.00 63.00 88 GLU A CA 1
ATOM 690 C C . GLU A 1 88 ? 24.680 2.776 -25.591 1.00 63.00 88 GLU A C 1
ATOM 692 O O . GLU A 1 88 ? 25.257 3.503 -26.396 1.00 63.00 88 GLU A O 1
ATOM 697 N N . ASN A 1 89 ? 24.217 1.571 -25.931 1.00 58.62 89 ASN A N 1
ATOM 698 C CA . ASN A 1 89 ? 24.518 0.941 -27.216 1.00 58.62 89 ASN A CA 1
ATOM 699 C C . ASN A 1 89 ? 23.570 1.340 -28.363 1.00 58.62 89 ASN A C 1
ATOM 701 O O . ASN A 1 89 ? 23.925 1.171 -29.533 1.00 58.62 89 ASN A O 1
ATOM 705 N N . HIS A 1 90 ? 22.364 1.850 -28.064 1.00 58.00 90 HIS A N 1
ATOM 706 C CA . HIS A 1 90 ? 21.297 2.023 -29.067 1.00 58.00 90 HIS A CA 1
ATOM 707 C C . HIS A 1 90 ? 20.674 3.419 -29.163 1.00 58.00 90 HIS A C 1
ATOM 709 O O . HIS A 1 90 ? 19.851 3.647 -30.052 1.00 58.00 90 HIS A O 1
ATOM 715 N N . CYS A 1 91 ? 21.057 4.373 -28.317 1.00 56.28 91 CYS A N 1
ATOM 716 C CA . CYS A 1 91 ? 20.601 5.759 -28.426 1.00 56.28 91 CYS A CA 1
ATOM 717 C C . CYS A 1 91 ? 21.448 6.591 -29.401 1.00 56.28 91 CYS A C 1
ATOM 719 O O . CYS A 1 91 ? 22.673 6.584 -29.330 1.00 56.28 91 CYS A O 1
ATOM 721 N N . ARG A 1 92 ? 20.801 7.401 -30.251 1.00 49.97 92 ARG A N 1
ATOM 722 C CA . ARG A 1 92 ? 21.438 8.535 -30.952 1.00 49.97 92 ARG A CA 1
ATOM 723 C C . ARG A 1 92 ? 20.702 9.830 -30.601 1.00 49.97 92 ARG A C 1
ATOM 725 O O . ARG A 1 92 ? 19.474 9.827 -30.524 1.00 49.97 92 ARG A O 1
ATOM 732 N N . ALA A 1 93 ? 21.438 10.921 -30.385 1.00 43.16 93 ALA A N 1
ATOM 733 C CA . ALA A 1 93 ? 20.851 12.248 -30.216 1.00 43.16 93 ALA A CA 1
ATOM 734 C C . ALA A 1 93 ? 20.598 12.912 -31.575 1.00 43.16 93 ALA A C 1
ATOM 736 O O . ALA A 1 93 ? 21.512 13.056 -32.387 1.00 43.16 93 ALA A O 1
ATOM 737 N N . ASP A 1 94 ? 19.367 13.367 -31.791 1.00 39.34 94 ASP A N 1
ATOM 738 C CA . ASP A 1 94 ? 18.996 14.188 -32.942 1.00 39.34 94 ASP A CA 1
ATOM 739 C C . ASP A 1 94 ? 19.169 15.684 -32.586 1.00 39.34 94 ASP A C 1
ATOM 741 O O . ASP A 1 94 ? 18.212 16.350 -32.212 1.00 39.34 94 ASP A O 1
ATOM 745 N N . GLY A 1 95 ? 20.408 16.191 -32.685 1.00 36.53 95 GLY A N 1
ATOM 746 C CA . GLY A 1 95 ? 20.770 17.601 -32.952 1.00 36.53 95 GLY A CA 1
ATOM 747 C C . GLY A 1 95 ? 20.509 18.721 -31.909 1.00 36.53 95 GLY A C 1
ATOM 748 O O . GLY A 1 95 ? 19.421 18.871 -31.372 1.00 36.53 95 GLY A O 1
ATOM 749 N N . GLY A 1 96 ? 21.493 19.630 -31.766 1.00 32.12 96 GLY A N 1
ATOM 750 C CA . GLY A 1 96 ? 21.267 21.085 -31.601 1.00 32.12 96 GLY A CA 1
ATOM 751 C C . GLY A 1 96 ? 21.279 21.720 -30.191 1.00 32.12 96 GLY A C 1
ATOM 752 O O . GLY A 1 96 ? 20.245 21.855 -29.556 1.00 32.12 96 GLY A O 1
ATOM 753 N N . HIS A 1 97 ? 22.464 22.192 -29.786 1.00 32.97 97 HIS A N 1
ATOM 754 C CA . HIS A 1 97 ? 22.893 23.176 -28.763 1.00 32.97 97 HIS A CA 1
ATOM 755 C C . HIS A 1 97 ? 21.934 23.923 -27.780 1.00 32.97 97 HIS A C 1
ATOM 757 O O . HIS A 1 97 ? 20.857 24.405 -28.112 1.00 32.97 97 HIS A O 1
ATOM 763 N N . HIS A 1 98 ? 22.515 24.184 -26.590 1.00 29.38 98 HIS A N 1
ATOM 764 C CA . HIS A 1 98 ? 22.299 25.298 -25.635 1.00 29.38 98 HIS A CA 1
ATOM 765 C C . HIS A 1 98 ? 21.037 25.364 -24.756 1.00 29.38 98 HIS A C 1
ATOM 767 O O . HIS A 1 98 ? 20.397 26.400 -24.712 1.00 29.38 98 HIS A O 1
ATOM 773 N N . PHE A 1 99 ? 20.780 24.360 -23.914 1.00 27.53 99 PHE A N 1
ATOM 774 C CA . PHE A 1 99 ? 20.167 24.550 -22.584 1.00 27.53 99 PHE A CA 1
ATOM 775 C C . PHE A 1 99 ? 20.675 23.450 -21.637 1.00 27.53 99 PHE A C 1
ATOM 777 O O . PHE A 1 99 ? 21.285 22.471 -22.070 1.00 27.53 99 PHE A O 1
ATOM 784 N N . ARG A 1 100 ? 20.461 23.603 -20.325 1.00 34.25 100 ARG A N 1
ATOM 785 C CA . ARG A 1 100 ? 20.712 22.541 -19.338 1.00 34.25 100 ARG A CA 1
ATOM 786 C C . ARG A 1 100 ? 19.610 21.482 -19.484 1.00 34.25 100 ARG A C 1
ATOM 788 O O . ARG A 1 100 ? 18.632 21.494 -18.746 1.00 34.25 100 ARG A O 1
ATOM 795 N N . TRP A 1 101 ? 19.738 20.643 -20.505 1.00 33.44 101 TRP A N 1
ATOM 796 C CA . TRP A 1 101 ? 18.796 19.584 -20.847 1.00 33.44 101 TRP A CA 1
ATOM 797 C C . TRP A 1 101 ? 19.016 18.371 -19.933 1.00 33.44 101 TRP A C 1
ATOM 799 O O . TRP A 1 101 ? 20.121 17.831 -19.876 1.00 33.44 101 TRP A O 1
ATOM 809 N N . GLU A 1 102 ? 17.979 17.920 -19.225 1.00 36.66 102 GLU A N 1
ATOM 810 C CA . GLU A 1 102 ? 17.938 16.528 -18.771 1.00 36.66 102 GLU A CA 1
ATOM 811 C C . GLU A 1 102 ? 17.668 15.671 -20.008 1.00 36.66 102 GLU A C 1
ATOM 813 O O . GLU A 1 102 ? 16.664 15.854 -20.703 1.00 36.66 102 GLU A O 1
ATOM 818 N N . SER A 1 103 ? 18.622 14.799 -20.334 1.00 38.50 103 SER A N 1
ATOM 819 C CA . SER A 1 103 ? 18.513 13.837 -21.423 1.00 38.50 103 SER A CA 1
ATOM 820 C C . SER A 1 103 ? 17.188 13.084 -21.315 1.00 38.50 103 SER A C 1
ATOM 822 O O . SER A 1 103 ? 16.715 12.775 -20.220 1.00 38.50 103 SER A O 1
ATOM 824 N N . SER A 1 104 ? 16.553 12.834 -22.465 1.00 38.00 104 SER A N 1
ATOM 825 C CA . SER A 1 104 ? 15.274 12.123 -22.536 1.00 38.00 104 SER A CA 1
ATOM 826 C C . SER A 1 104 ? 15.280 10.900 -21.608 1.00 38.00 104 SER A C 1
ATOM 828 O O . SER A 1 104 ? 16.298 10.225 -21.481 1.00 38.00 104 SER A O 1
ATOM 830 N N . ALA A 1 105 ? 14.149 10.569 -20.978 1.00 38.78 105 ALA A N 1
ATOM 831 C CA . ALA A 1 105 ? 14.061 9.519 -19.950 1.00 38.78 105 ALA A CA 1
ATOM 832 C C . ALA A 1 105 ? 14.531 8.107 -20.391 1.00 38.78 105 ALA A C 1
ATOM 834 O O . ALA A 1 105 ? 14.507 7.167 -19.586 1.00 38.78 105 ALA A O 1
ATOM 835 N N . ASN A 1 106 ? 14.889 7.942 -21.666 1.00 40.59 106 ASN A N 1
ATOM 836 C CA . ASN A 1 106 ? 15.377 6.728 -22.293 1.00 40.59 106 ASN A CA 1
ATOM 837 C C . ASN A 1 106 ? 16.767 6.898 -22.935 1.00 40.59 106 ASN A C 1
ATOM 839 O O . ASN A 1 106 ? 17.136 6.005 -23.667 1.00 40.59 106 ASN A O 1
ATOM 843 N N . CYS A 1 107 ? 17.548 7.954 -22.684 1.00 43.59 107 CYS A N 1
ATOM 844 C CA . CYS A 1 107 ? 18.963 7.986 -23.082 1.00 43.59 107 CYS A CA 1
ATOM 845 C C . CYS A 1 107 ? 19.846 8.607 -22.016 1.00 43.59 107 CYS A C 1
ATOM 847 O O . CYS A 1 107 ? 19.450 9.546 -21.320 1.00 43.59 107 CYS A O 1
ATOM 849 N N . ASP A 1 108 ? 21.062 8.076 -21.919 1.00 38.94 108 ASP A N 1
ATOM 850 C CA . ASP A 1 108 ? 22.089 8.637 -21.058 1.00 38.94 108 ASP A CA 1
ATOM 851 C C . ASP A 1 108 ? 22.445 10.068 -21.492 1.00 38.94 108 ASP A C 1
ATOM 853 O O . ASP A 1 108 ? 22.331 10.444 -22.662 1.00 38.94 108 ASP A O 1
ATOM 857 N N . ARG A 1 109 ? 22.906 10.862 -20.531 1.00 39.75 109 ARG A N 1
ATOM 858 C CA . ARG A 1 109 ? 23.405 12.224 -20.709 1.00 39.75 109 ARG A CA 1
ATOM 859 C C . ARG A 1 109 ? 24.557 12.273 -21.717 1.00 39.75 109 ARG A C 1
ATOM 861 O O . ARG A 1 109 ? 24.620 13.208 -22.507 1.00 39.75 109 ARG A O 1
ATOM 868 N N . ALA A 1 110 ? 25.383 11.225 -21.753 1.00 38.16 110 ALA A N 1
ATOM 869 C CA . ALA A 1 110 ? 26.500 11.083 -22.689 1.00 38.16 110 ALA A CA 1
ATOM 870 C C . ALA A 1 110 ? 26.074 10.932 -24.164 1.00 38.16 110 ALA A C 1
ATOM 872 O O . ALA A 1 110 ? 26.868 11.215 -25.057 1.00 38.16 110 ALA A O 1
ATOM 873 N N . ALA A 1 111 ? 24.822 10.547 -24.453 1.00 35.78 111 ALA A N 1
ATOM 874 C CA . ALA A 1 111 ? 24.329 10.477 -25.832 1.00 35.78 111 ALA A CA 1
ATOM 875 C C . ALA A 1 111 ? 24.145 11.871 -26.466 1.00 35.78 111 ALA A C 1
ATOM 877 O O . ALA A 1 111 ? 24.071 11.975 -27.687 1.00 35.78 111 ALA A O 1
ATOM 878 N N . GLY A 1 112 ? 24.065 12.929 -25.646 1.00 35.75 112 GLY A N 1
ATOM 879 C CA . GLY A 1 112 ? 23.919 14.322 -26.079 1.00 35.75 112 GLY A CA 1
ATOM 880 C C . GLY A 1 112 ? 25.228 15.106 -26.221 1.00 35.75 112 GLY A C 1
ATOM 881 O O . GLY A 1 112 ? 25.180 16.234 -26.700 1.00 35.75 112 GLY A O 1
ATOM 882 N N . ASP A 1 113 ? 26.376 14.533 -25.842 1.00 34.69 113 ASP A N 1
ATOM 883 C CA . ASP A 1 113 ? 27.680 15.224 -25.849 1.00 34.69 113 ASP A CA 1
ATOM 884 C C . ASP A 1 113 ? 28.474 15.031 -27.161 1.00 34.69 113 ASP A C 1
ATOM 886 O O . ASP A 1 113 ? 29.676 15.285 -27.217 1.00 34.69 113 ASP A O 1
ATOM 890 N N . ILE A 1 114 ? 27.821 14.604 -28.248 1.00 36.62 114 ILE A N 1
ATOM 891 C CA . ILE A 1 114 ? 28.466 14.437 -29.559 1.00 36.62 114 ILE A CA 1
ATOM 892 C C . ILE A 1 114 ? 28.166 15.669 -30.421 1.00 36.62 114 ILE A C 1
ATOM 894 O O . ILE A 1 114 ? 27.017 15.922 -30.787 1.00 36.62 114 ILE A O 1
ATOM 898 N N . GLU A 1 115 ? 29.211 16.442 -30.729 1.00 30.69 115 GLU A N 1
ATOM 899 C CA . GLU A 1 115 ? 29.151 17.614 -31.610 1.00 30.69 115 GLU A CA 1
ATOM 900 C C . GLU A 1 115 ? 28.454 17.309 -32.949 1.00 30.69 115 GLU A C 1
ATOM 902 O O . GLU A 1 115 ? 28.571 16.199 -33.483 1.00 30.69 115 GLU A O 1
ATOM 907 N N . PRO A 1 116 ? 27.760 18.296 -33.549 1.00 34.44 116 PRO A N 1
ATOM 908 C CA . PRO A 1 116 ? 27.175 18.114 -34.864 1.00 34.44 116 PRO A CA 1
ATOM 909 C C . PRO A 1 116 ? 28.295 17.940 -35.895 1.00 34.44 116 PRO A C 1
ATOM 911 O O . PRO A 1 116 ? 28.982 18.896 -36.256 1.00 34.44 116 PRO A O 1
ATOM 914 N N . LEU A 1 117 ? 28.446 16.720 -36.418 1.00 33.56 117 LEU A N 1
ATOM 915 C CA . LEU A 1 117 ? 29.210 16.474 -37.637 1.00 33.56 117 LEU A CA 1
ATOM 916 C C . LEU A 1 117 ? 28.531 17.236 -38.777 1.00 33.56 117 LEU A C 1
ATOM 918 O O . LEU A 1 117 ? 27.526 16.810 -39.349 1.00 33.56 117 LEU A O 1
ATOM 922 N N . SER A 1 118 ? 29.074 18.415 -39.063 1.00 30.22 118 SER A N 1
ATOM 923 C CA . SER A 1 118 ? 28.660 19.256 -40.169 1.00 30.22 118 SER A CA 1
ATOM 924 C C . SER A 1 118 ? 28.761 18.482 -41.483 1.00 30.22 118 SER A C 1
ATOM 926 O O . SER A 1 118 ? 29.809 17.924 -41.790 1.00 30.22 118 SER A O 1
ATOM 928 N N . ASN A 1 119 ? 27.671 18.528 -42.246 1.00 36.06 119 ASN A N 1
ATOM 929 C CA . ASN A 1 119 ? 27.563 18.339 -43.688 1.00 36.06 119 ASN A CA 1
ATOM 930 C C . ASN A 1 119 ? 28.265 17.131 -44.330 1.00 36.06 119 ASN A C 1
ATOM 932 O O . ASN A 1 119 ? 29.481 17.073 -4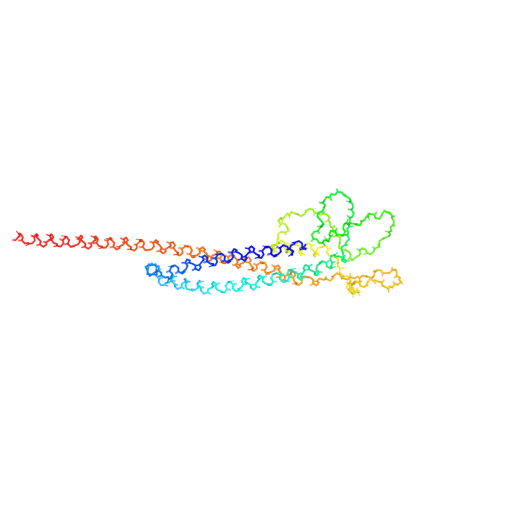4.461 1.00 36.06 119 ASN A O 1
ATOM 936 N N . ARG A 1 120 ? 27.420 16.314 -44.977 1.00 33.50 120 ARG A N 1
ATOM 937 C CA . ARG A 1 120 ? 27.743 15.191 -45.869 1.00 33.50 120 ARG A CA 1
ATOM 938 C C . ARG A 1 120 ? 28.189 13.949 -45.113 1.00 33.50 120 ARG A C 1
ATOM 940 O O . ARG A 1 120 ? 29.370 13.736 -44.945 1.00 33.50 120 ARG A O 1
ATOM 947 N N . HIS A 1 121 ? 27.248 13.067 -44.797 1.00 28.75 121 HIS A N 1
ATOM 948 C CA . HIS A 1 121 ? 27.339 11.683 -45.248 1.00 28.75 121 HIS A CA 1
ATOM 949 C C . HIS A 1 121 ? 25.958 11.030 -45.208 1.00 28.75 121 HIS A C 1
ATOM 951 O O . HIS A 1 121 ? 25.115 11.333 -44.372 1.00 28.75 121 HIS A O 1
ATOM 957 N N . HIS A 1 122 ? 25.770 10.193 -46.220 1.00 30.64 122 HIS A N 1
ATOM 958 C CA . HIS A 1 122 ? 24.670 9.299 -46.539 1.00 30.64 122 HIS A CA 1
ATOM 959 C C . HIS A 1 122 ? 23.974 8.655 -45.337 1.00 30.64 122 HIS A C 1
ATOM 961 O O . HIS A 1 122 ? 24.543 8.567 -44.256 1.00 30.64 122 HIS A O 1
ATOM 967 N N . ALA A 1 123 ? 22.756 8.167 -45.583 1.00 35.00 123 ALA A N 1
ATOM 968 C CA . ALA A 1 123 ? 21.948 7.293 -44.735 1.00 35.00 123 ALA A CA 1
ATOM 969 C C . ALA A 1 123 ? 22.762 6.166 -44.056 1.00 35.00 123 ALA A C 1
ATOM 971 O O . ALA A 1 123 ? 22.746 5.012 -44.479 1.00 35.00 123 ALA A O 1
ATOM 972 N N . ASN A 1 124 ? 23.490 6.506 -42.995 1.00 31.58 124 ASN A N 1
ATOM 973 C CA . ASN A 1 124 ? 24.429 5.622 -42.327 1.00 31.58 124 ASN A CA 1
ATOM 974 C C . ASN A 1 124 ? 23.755 5.031 -41.080 1.00 31.58 124 ASN A C 1
ATOM 976 O O . ASN A 1 124 ? 23.728 5.631 -40.000 1.00 31.58 124 ASN A O 1
ATOM 980 N N . GLY A 1 125 ? 23.210 3.823 -41.243 1.00 37.69 125 GLY A N 1
ATOM 981 C CA . GLY A 1 125 ? 22.893 2.900 -40.145 1.00 37.69 125 GLY A CA 1
ATOM 982 C C . GLY A 1 125 ? 21.682 3.246 -39.269 1.00 37.69 125 GLY A C 1
ATOM 983 O O . GLY A 1 125 ? 21.552 2.692 -38.184 1.00 37.69 125 GLY A O 1
ATOM 984 N N . SER A 1 126 ? 20.790 4.138 -39.709 1.00 40.28 126 SER A N 1
ATOM 985 C CA . SER A 1 126 ? 19.658 4.667 -38.924 1.00 40.28 126 SER A CA 1
ATOM 986 C C . SER A 1 126 ? 18.494 3.690 -38.673 1.00 40.28 126 SER A C 1
ATOM 988 O O . SER A 1 126 ? 17.476 4.097 -38.124 1.00 40.28 126 SER A O 1
ATOM 990 N N . GLY A 1 127 ? 18.606 2.417 -39.067 1.00 39.09 127 GLY A N 1
ATOM 991 C CA . GLY A 1 127 ? 17.542 1.418 -38.881 1.00 39.09 127 GLY A CA 1
ATOM 992 C C . GLY A 1 127 ? 17.446 0.826 -37.468 1.00 39.09 127 GLY A C 1
ATOM 993 O O . GLY A 1 127 ? 16.435 0.211 -37.148 1.00 39.09 127 GLY A O 1
ATOM 994 N N . PHE A 1 128 ? 18.477 1.007 -36.630 1.00 44.66 128 PHE A N 1
ATOM 995 C CA . PHE A 1 128 ? 18.638 0.290 -35.345 1.00 44.66 128 PHE A CA 1
ATOM 996 C C . PHE A 1 128 ? 18.822 1.212 -34.138 1.00 44.66 128 PHE A C 1
ATOM 998 O O . PHE A 1 128 ? 18.954 0.743 -33.011 1.00 44.66 128 PHE A O 1
ATOM 1005 N N . SER A 1 129 ? 18.835 2.526 -34.362 1.00 49.28 129 SER A N 1
ATOM 1006 C CA . SER A 1 129 ? 18.960 3.531 -33.309 1.00 49.28 129 SER A CA 1
ATOM 1007 C C . SER A 1 129 ? 17.591 3.973 -32.804 1.00 49.28 129 SER A C 1
ATOM 1009 O O . SER A 1 129 ? 16.689 4.247 -33.595 1.00 49.28 129 SER A O 1
ATOM 1011 N N . ILE A 1 130 ? 17.451 4.104 -31.489 1.00 52.91 130 ILE A N 1
ATOM 1012 C CA . ILE A 1 130 ? 16.270 4.671 -30.844 1.00 52.91 130 ILE A CA 1
ATOM 1013 C C . ILE A 1 130 ? 16.363 6.195 -30.976 1.00 52.91 130 ILE A C 1
ATOM 1015 O O . ILE A 1 130 ? 17.226 6.816 -30.353 1.00 52.91 130 ILE A O 1
ATOM 1019 N N . SER A 1 131 ? 15.493 6.799 -31.795 1.00 48.28 131 SER A N 1
ATOM 1020 C CA . SER A 1 131 ? 15.388 8.263 -31.876 1.00 48.28 131 SER A CA 1
ATOM 1021 C C . SER A 1 131 ? 14.811 8.795 -30.572 1.00 48.28 131 SER A C 1
ATOM 1023 O O . SER A 1 131 ? 13.781 8.316 -3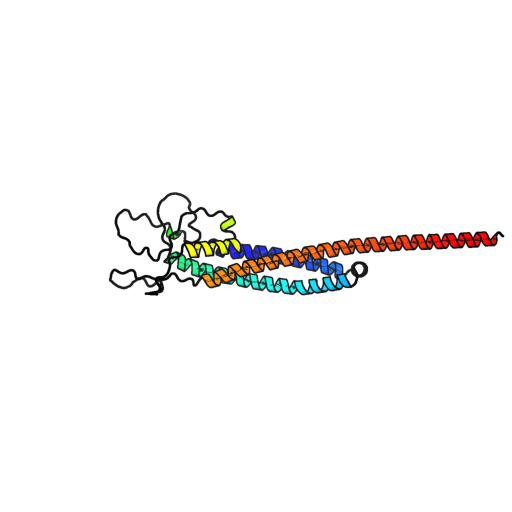0.080 1.00 48.28 131 SER A O 1
ATOM 1025 N N . CYS A 1 132 ? 15.511 9.764 -29.992 1.00 49.47 132 CYS A N 1
ATOM 1026 C CA . CYS A 1 132 ? 15.205 10.259 -28.664 1.00 49.47 132 CYS A CA 1
ATOM 1027 C C . CYS A 1 132 ? 14.822 11.727 -28.719 1.00 49.47 132 CYS A C 1
ATOM 1029 O O . CYS A 1 132 ? 15.689 12.594 -28.821 1.00 49.47 132 CYS A O 1
ATOM 1031 N N . PRO A 1 133 ? 13.510 12.021 -28.668 1.00 42.53 133 PRO A N 1
ATOM 1032 C CA . PRO A 1 133 ? 13.056 13.387 -28.777 1.00 42.53 133 PRO A CA 1
ATOM 1033 C C . PRO A 1 133 ? 13.460 14.160 -27.515 1.00 42.53 133 PRO A C 1
ATOM 1035 O O . PRO A 1 133 ? 13.209 13.684 -26.399 1.00 42.53 133 PRO A O 1
ATOM 1038 N N . PRO A 1 134 ? 14.019 15.372 -27.656 1.00 44.03 134 PRO A N 1
ATOM 1039 C CA . PRO A 1 134 ? 14.170 16.280 -26.534 1.00 44.03 134 PRO A CA 1
ATOM 1040 C C . PRO A 1 134 ? 12.766 16.688 -26.079 1.00 44.03 134 PRO A C 1
ATOM 1042 O O . PRO A 1 134 ? 12.039 17.389 -26.783 1.00 44.03 134 PRO A O 1
ATOM 1045 N N . LYS A 1 135 ? 12.330 16.200 -24.918 1.00 47.34 135 LYS A N 1
ATOM 1046 C CA . LYS A 1 135 ? 11.082 16.643 -24.291 1.00 47.34 135 LYS A CA 1
ATOM 1047 C C . LYS A 1 135 ? 11.313 16.854 -22.810 1.00 47.34 135 LYS A C 1
ATOM 1049 O O . LYS A 1 135 ? 11.779 15.949 -22.123 1.00 47.34 135 LYS A O 1
ATOM 1054 N N . ALA A 1 136 ? 10.917 18.028 -22.328 1.00 44.91 136 ALA A N 1
ATOM 1055 C CA . ALA A 1 136 ? 10.696 18.242 -20.911 1.00 44.91 136 ALA A CA 1
ATOM 1056 C C . ALA A 1 136 ? 9.619 17.252 -20.449 1.00 44.91 136 ALA A C 1
ATOM 1058 O O . ALA A 1 136 ? 8.500 17.247 -20.968 1.00 44.91 136 ALA A O 1
ATOM 1059 N N . VAL A 1 137 ? 9.977 16.377 -19.516 1.00 50.03 137 VAL A N 1
ATOM 1060 C CA . VAL A 1 137 ? 9.034 15.456 -18.886 1.00 50.03 137 VAL A CA 1
ATOM 1061 C C . VAL A 1 137 ? 8.617 16.092 -17.570 1.00 50.03 137 VAL A C 1
ATOM 1063 O O . VAL A 1 137 ? 9.463 16.485 -16.772 1.00 50.03 137 VAL A O 1
ATOM 1066 N N . ALA A 1 138 ? 7.315 16.240 -17.348 1.00 52.56 138 ALA A N 1
ATOM 1067 C CA . ALA A 1 138 ? 6.831 16.777 -16.086 1.00 52.56 138 ALA A CA 1
ATOM 1068 C C . ALA A 1 138 ? 7.189 15.828 -14.926 1.00 52.56 138 ALA A C 1
ATOM 1070 O O . ALA A 1 138 ? 7.152 14.612 -15.089 1.00 52.56 138 ALA A O 1
ATOM 1071 N N . GLY A 1 139 ? 7.487 16.360 -13.737 1.00 52.38 139 GLY A N 1
ATOM 1072 C CA . GLY A 1 139 ? 7.942 15.544 -12.598 1.00 52.38 139 GLY A CA 1
ATOM 1073 C C . GLY A 1 139 ? 6.963 14.447 -12.145 1.00 52.38 139 GLY A C 1
ATOM 1074 O O . GLY A 1 139 ? 7.380 13.430 -11.605 1.00 52.38 139 GLY A O 1
ATOM 1075 N N . TYR A 1 140 ? 5.661 14.597 -12.405 1.00 61.06 140 TYR A N 1
ATOM 1076 C CA . TYR A 1 140 ? 4.678 13.542 -12.118 1.00 61.06 140 TYR A CA 1
ATOM 1077 C C . TYR A 1 140 ? 4.784 12.348 -13.086 1.00 61.06 140 TYR A C 1
ATOM 1079 O O . TYR A 1 140 ? 4.473 11.219 -12.714 1.00 61.06 140 TYR A O 1
ATOM 1087 N N . ASP A 1 141 ? 5.253 12.577 -14.317 1.00 62.75 141 ASP A N 1
ATOM 1088 C CA . ASP A 1 141 ? 5.483 11.539 -15.332 1.00 62.75 141 ASP A CA 1
ATOM 1089 C C . ASP A 1 141 ? 6.755 10.720 -15.029 1.00 62.75 141 ASP A C 1
ATOM 1091 O O . ASP A 1 141 ? 6.971 9.661 -15.626 1.00 62.75 141 ASP A O 1
ATOM 1095 N N . THR A 1 142 ? 7.602 11.201 -14.111 1.00 68.81 142 THR A N 1
ATOM 1096 C CA . THR A 1 142 ? 8.834 10.537 -13.661 1.00 68.81 142 THR A CA 1
ATOM 1097 C C . THR A 1 142 ? 8.711 9.923 -12.265 1.00 68.81 142 THR A C 1
ATOM 1099 O O . THR A 1 142 ? 9.643 9.254 -11.818 1.00 68.81 142 THR A O 1
ATOM 1102 N N . GLU A 1 143 ? 7.559 10.066 -11.598 1.00 81.75 143 GLU A N 1
ATOM 1103 C CA . GLU A 1 143 ? 7.295 9.402 -10.322 1.00 81.75 143 GLU A CA 1
ATOM 1104 C C . GLU A 1 143 ? 7.138 7.878 -10.525 1.00 81.75 143 GLU A C 1
ATOM 1106 O O . GLU A 1 143 ? 6.347 7.450 -11.376 1.00 81.75 143 GLU A O 1
ATOM 1111 N N . PRO A 1 144 ? 7.818 7.027 -9.731 1.00 86.44 144 PRO A N 1
ATOM 1112 C CA . PRO A 1 144 ? 7.698 5.568 -9.805 1.00 86.44 144 PRO A CA 1
ATOM 1113 C C . PRO A 1 144 ? 6.298 5.073 -9.399 1.00 86.44 144 PRO A C 1
ATOM 1115 O O . PRO A 1 144 ? 6.040 4.659 -8.271 1.00 86.44 144 PRO A O 1
ATOM 1118 N N . SER A 1 145 ? 5.356 5.105 -10.336 1.00 90.19 145 SER A N 1
ATOM 1119 C CA . SER A 1 145 ? 3.991 4.610 -10.160 1.00 90.19 145 SER A CA 1
ATOM 1120 C C . SER A 1 145 ? 3.649 3.569 -11.221 1.00 90.19 145 SER A C 1
ATOM 1122 O O . SER A 1 145 ? 4.217 3.571 -12.312 1.00 90.19 145 SER A O 1
ATOM 1124 N N . PHE A 1 146 ? 2.681 2.688 -10.935 1.00 90.81 146 PHE A N 1
ATOM 1125 C CA . PHE A 1 146 ? 2.227 1.692 -11.915 1.00 90.81 146 PHE A CA 1
ATOM 1126 C C . PHE A 1 146 ? 1.815 2.346 -13.245 1.00 90.81 146 PHE A C 1
ATOM 1128 O O . PHE A 1 146 ? 2.224 1.878 -14.303 1.00 90.81 146 PHE A O 1
ATOM 1135 N N . SER A 1 147 ? 1.062 3.451 -13.176 1.00 89.12 147 SER A N 1
ATOM 1136 C CA . SER A 1 147 ? 0.568 4.192 -14.344 1.00 89.12 147 SER A CA 1
ATOM 1137 C C . SER A 1 147 ? 1.696 4.856 -15.138 1.00 89.12 147 SER A C 1
ATOM 1139 O O . SER A 1 147 ? 1.760 4.715 -16.361 1.00 89.12 147 SER A O 1
ATOM 1141 N N . ALA A 1 148 ? 2.627 5.533 -14.456 1.00 84.31 148 ALA A N 1
ATOM 1142 C CA . ALA A 1 148 ? 3.768 6.168 -15.113 1.00 84.31 148 ALA A CA 1
ATOM 1143 C C . ALA A 1 148 ? 4.674 5.122 -15.775 1.00 84.31 148 ALA A C 1
ATOM 1145 O O . ALA A 1 148 ? 5.074 5.279 -16.928 1.00 84.31 148 ALA A O 1
ATOM 1146 N N . MET A 1 149 ? 4.928 4.004 -15.089 1.00 89.06 149 MET A N 1
ATOM 1147 C CA . MET A 1 149 ? 5.716 2.902 -15.634 1.00 89.06 149 MET A CA 1
ATOM 1148 C C . MET A 1 149 ? 5.029 2.210 -16.821 1.00 89.06 149 MET A C 1
ATOM 1150 O O . MET A 1 149 ? 5.661 1.893 -17.826 1.00 89.06 149 MET A O 1
ATOM 1154 N N . GLU A 1 150 ? 3.715 1.999 -16.753 1.00 88.38 150 GLU A N 1
ATOM 1155 C CA . GLU A 1 150 ? 2.938 1.490 -17.884 1.00 88.38 150 GLU A CA 1
ATOM 1156 C C . GLU A 1 150 ? 2.975 2.446 -19.082 1.00 88.38 150 GLU A C 1
ATOM 1158 O O . GLU A 1 150 ? 3.200 2.018 -20.215 1.00 88.38 150 GLU A O 1
ATOM 1163 N N . THR A 1 151 ? 2.804 3.741 -18.836 1.00 81.12 151 THR A N 1
ATOM 1164 C CA . THR A 1 151 ? 2.878 4.775 -19.870 1.00 81.12 151 THR A CA 1
ATOM 1165 C C . THR A 1 151 ? 4.260 4.806 -20.512 1.00 81.12 151 THR A C 1
ATOM 1167 O O . THR A 1 151 ? 4.373 4.894 -21.735 1.00 81.12 151 THR A O 1
ATOM 1170 N N . ALA A 1 152 ? 5.318 4.672 -19.713 1.00 80.06 152 ALA A N 1
ATOM 1171 C CA . ALA A 1 152 ? 6.684 4.633 -20.207 1.00 80.06 152 ALA A CA 1
ATOM 1172 C C . ALA A 1 152 ? 6.942 3.412 -21.111 1.00 80.06 152 ALA A C 1
ATOM 1174 O O . ALA A 1 152 ? 7.564 3.572 -22.160 1.00 80.06 152 ALA A O 1
ATOM 1175 N N . LEU A 1 153 ? 6.388 2.238 -20.782 1.00 82.75 153 LEU A N 1
ATOM 1176 C CA . LEU A 1 153 ? 6.419 1.059 -21.661 1.00 82.75 153 LEU A CA 1
ATOM 1177 C C . LEU A 1 153 ? 5.661 1.271 -22.973 1.00 82.75 153 LEU A C 1
ATOM 1179 O O . LEU A 1 153 ? 6.141 0.877 -24.033 1.00 82.75 153 LEU A O 1
ATOM 1183 N N . ARG A 1 154 ? 4.483 1.904 -22.931 1.00 77.31 154 ARG A N 1
ATOM 1184 C CA . ARG A 1 154 ? 3.729 2.227 -24.156 1.00 77.31 154 ARG A CA 1
ATOM 1185 C C . ARG A 1 154 ? 4.525 3.169 -25.057 1.00 77.31 154 ARG A C 1
ATOM 1187 O O . ARG A 1 154 ? 4.602 2.936 -26.259 1.00 77.31 154 ARG A O 1
ATOM 1194 N N . ARG A 1 155 ? 5.154 4.195 -24.470 1.00 73.38 155 ARG A N 1
ATOM 1195 C CA . ARG A 1 155 ? 6.039 5.127 -25.186 1.00 73.38 155 ARG A CA 1
ATOM 1196 C C . ARG A 1 155 ? 7.237 4.389 -25.793 1.00 73.38 155 ARG A C 1
ATOM 1198 O O . ARG A 1 155 ? 7.512 4.588 -26.967 1.00 73.38 155 ARG A O 1
ATOM 1205 N N . TRP A 1 156 ? 7.879 3.492 -25.039 1.00 75.88 156 TRP A N 1
ATOM 1206 C CA . TRP A 1 156 ? 8.969 2.649 -25.543 1.00 75.88 156 TRP A CA 1
ATOM 1207 C C . TRP A 1 156 ? 8.561 1.793 -26.734 1.00 75.88 156 TRP A C 1
ATOM 1209 O O . TRP A 1 156 ? 9.230 1.812 -27.758 1.00 75.88 156 TRP A O 1
ATOM 1219 N N . ASN A 1 157 ? 7.440 1.077 -26.629 1.00 73.56 157 ASN A N 1
ATOM 1220 C CA . ASN A 1 157 ? 6.952 0.228 -27.714 1.00 73.56 157 ASN A CA 1
ATOM 1221 C C . ASN A 1 157 ? 6.619 1.017 -28.984 1.00 73.56 157 ASN A C 1
ATOM 1223 O O . ASN A 1 157 ? 6.676 0.453 -30.069 1.00 73.56 157 ASN A O 1
ATOM 1227 N N . HIS A 1 158 ? 6.277 2.299 -28.851 1.00 63.88 158 HIS A N 1
ATOM 1228 C CA . HIS A 1 158 ? 6.049 3.181 -29.988 1.00 63.88 158 HIS A CA 1
ATOM 1229 C C . HIS A 1 158 ? 7.354 3.692 -30.616 1.00 63.88 158 HIS A C 1
ATOM 1231 O O . HIS A 1 158 ? 7.416 3.859 -31.828 1.00 63.88 158 HIS A O 1
ATOM 1237 N N . SER A 1 159 ? 8.384 3.956 -29.806 1.00 63.03 159 SER A N 1
ATOM 1238 C CA . SER A 1 159 ? 9.653 4.534 -30.269 1.00 63.03 159 SER A CA 1
ATOM 1239 C C . SER A 1 159 ? 10.714 3.502 -30.651 1.00 63.03 159 SER A C 1
ATOM 1241 O O . SER A 1 159 ? 11.693 3.857 -31.305 1.00 63.03 159 SER A O 1
ATOM 1243 N N . LYS A 1 160 ? 10.586 2.251 -30.192 1.00 63.97 160 LYS A N 1
ATOM 1244 C CA . LYS A 1 160 ? 11.595 1.219 -30.437 1.00 63.97 160 LYS A CA 1
ATOM 1245 C C . LYS A 1 160 ? 11.607 0.814 -31.920 1.00 63.97 160 LYS A C 1
ATOM 1247 O O . LYS A 1 160 ? 10.534 0.614 -32.495 1.00 63.97 160 LYS A O 1
ATOM 1252 N N . PRO A 1 161 ? 12.788 0.651 -32.540 1.00 55.44 161 PRO A N 1
ATOM 1253 C CA . PRO A 1 161 ? 12.896 0.086 -33.879 1.00 55.44 161 PRO A CA 1
ATOM 1254 C C . PRO A 1 161 ? 12.233 -1.295 -33.962 1.00 55.44 161 PRO A C 1
ATOM 1256 O O . PRO A 1 161 ? 12.374 -2.118 -33.055 1.00 55.44 161 PRO A O 1
ATOM 1259 N N . VAL A 1 162 ? 11.512 -1.559 -35.053 1.00 55.31 162 VAL A N 1
ATOM 1260 C CA . VAL A 1 162 ? 10.917 -2.878 -35.310 1.00 55.31 162 VAL A CA 1
ATOM 1261 C C . VAL A 1 162 ? 12.008 -3.809 -35.847 1.00 55.31 162 VAL A C 1
ATOM 1263 O O . VAL A 1 162 ? 12.644 -3.459 -36.845 1.00 55.31 162 VAL A O 1
ATOM 1266 N N . PRO A 1 163 ? 12.248 -4.982 -35.234 1.00 51.88 163 PRO A N 1
ATOM 1267 C CA . PRO A 1 163 ? 13.271 -5.895 -35.723 1.00 51.88 163 PRO A CA 1
ATOM 1268 C C . PRO A 1 163 ? 12.925 -6.420 -37.120 1.00 51.88 163 PRO A C 1
ATOM 1270 O O . PRO A 1 163 ? 11.794 -6.836 -37.382 1.00 51.88 163 PRO A O 1
ATOM 1273 N N . ASN A 1 164 ? 13.917 -6.448 -38.012 1.00 51.09 164 ASN A N 1
ATOM 1274 C CA . ASN A 1 164 ? 13.801 -7.159 -39.279 1.00 51.09 164 ASN A CA 1
ATOM 1275 C C . ASN A 1 164 ? 13.977 -8.665 -39.013 1.00 51.09 164 ASN A C 1
ATOM 1277 O O . ASN A 1 164 ? 15.096 -9.154 -38.885 1.00 51.09 164 ASN A O 1
ATOM 1281 N N . LEU A 1 165 ? 12.860 -9.393 -38.921 1.00 53.66 165 LEU A N 1
ATOM 1282 C CA . LEU A 1 165 ? 12.816 -10.816 -38.545 1.00 53.66 165 LEU A CA 1
ATOM 1283 C C . LEU A 1 165 ? 13.545 -11.756 -39.522 1.00 53.66 165 LEU A C 1
ATOM 1285 O O . LEU A 1 165 ? 13.745 -12.925 -39.206 1.00 53.66 165 LEU A O 1
ATOM 1289 N N . THR A 1 166 ? 13.934 -11.264 -40.699 1.00 52.59 166 THR A N 1
ATOM 1290 C CA . THR A 1 166 ? 14.597 -12.062 -41.739 1.00 52.59 166 THR A CA 1
ATOM 1291 C C . THR A 1 166 ? 16.080 -12.317 -41.447 1.00 52.59 166 THR A C 1
ATOM 1293 O O . THR A 1 166 ? 16.595 -13.337 -41.882 1.00 52.59 166 THR A O 1
ATOM 1296 N N . ASN A 1 167 ? 16.744 -11.437 -40.682 1.00 48.97 167 ASN A N 1
ATOM 1297 C CA . ASN A 1 167 ? 18.152 -11.546 -40.279 1.00 48.97 167 ASN A CA 1
ATOM 1298 C C . ASN A 1 167 ? 18.288 -11.084 -38.816 1.00 48.97 167 ASN A C 1
ATOM 1300 O O . ASN A 1 167 ? 18.582 -9.921 -38.547 1.00 48.97 167 ASN A O 1
ATOM 1304 N N . VAL A 1 168 ? 18.011 -11.975 -37.859 1.00 52.25 168 VAL A N 1
ATOM 1305 C CA . VAL A 1 168 ? 18.117 -11.660 -36.426 1.00 52.25 168 VAL A CA 1
ATOM 1306 C C . VAL A 1 168 ? 19.574 -11.791 -35.992 1.00 52.25 168 VAL A C 1
ATOM 1308 O O . VAL A 1 168 ? 20.026 -12.872 -35.624 1.00 52.25 168 VAL A O 1
ATOM 1311 N N . LEU A 1 169 ? 20.310 -10.684 -36.030 1.00 50.62 169 LEU A N 1
ATOM 1312 C CA . LEU A 1 169 ? 21.589 -10.556 -35.337 1.00 50.62 169 LEU A CA 1
ATOM 1313 C C . LEU A 1 169 ? 21.379 -9.785 -34.034 1.00 50.62 169 LEU A C 1
ATOM 1315 O O . LEU A 1 169 ? 20.650 -8.793 -33.972 1.00 50.62 169 LEU A O 1
ATOM 1319 N N . GLU A 1 170 ? 21.974 -10.278 -32.957 1.00 50.78 170 GLU A N 1
ATOM 1320 C CA . GLU A 1 170 ? 21.975 -9.595 -31.668 1.00 50.78 170 GLU A CA 1
ATOM 1321 C C . GLU A 1 170 ? 22.927 -8.402 -31.735 1.00 50.78 170 GLU A C 1
ATOM 1323 O O . GLU A 1 170 ? 24.054 -8.542 -32.207 1.00 50.78 170 GLU A O 1
ATOM 1328 N N . CYS A 1 171 ? 22.495 -7.228 -31.272 1.00 49.69 171 CYS A N 1
ATOM 1329 C CA . CYS A 1 171 ? 23.423 -6.118 -31.123 1.00 49.69 171 CYS A CA 1
ATOM 1330 C C . CYS A 1 171 ? 24.322 -6.373 -29.906 1.00 49.69 171 CYS A C 1
ATOM 1332 O O . CYS A 1 171 ? 23.871 -6.262 -28.768 1.00 49.69 171 CYS A O 1
ATOM 1334 N N . ASN A 1 172 ? 25.582 -6.726 -30.126 1.00 43.66 172 ASN A N 1
ATOM 1335 C CA . ASN A 1 172 ? 26.554 -6.989 -29.069 1.00 43.66 172 ASN A CA 1
ATOM 1336 C C . ASN A 1 172 ? 27.778 -6.064 -29.186 1.00 43.66 172 ASN A C 1
ATOM 1338 O O . ASN A 1 172 ? 28.156 -5.646 -30.277 1.00 43.66 172 ASN A O 1
ATOM 1342 N N . ASP A 1 173 ? 28.422 -5.771 -28.046 1.00 41.62 173 ASP A N 1
ATOM 1343 C CA . ASP A 1 173 ? 29.574 -4.849 -27.900 1.00 41.62 173 ASP A CA 1
ATOM 1344 C C . ASP A 1 173 ? 30.798 -5.217 -28.755 1.00 41.62 173 ASP A C 1
ATOM 1346 O O . ASP A 1 173 ? 31.771 -4.465 -28.848 1.00 41.62 173 ASP A O 1
ATOM 1350 N N . ARG A 1 174 ? 30.780 -6.393 -29.392 1.00 41.88 174 ARG A N 1
ATOM 1351 C CA . ARG A 1 174 ? 31.780 -6.788 -30.378 1.00 41.88 174 ARG A CA 1
ATOM 1352 C C . ARG A 1 174 ? 31.485 -6.053 -31.671 1.00 41.88 174 ARG A C 1
ATOM 1354 O O . ARG A 1 174 ? 30.913 -6.602 -32.608 1.00 41.88 174 ARG A O 1
ATOM 1361 N N . GLY A 1 175 ? 31.918 -4.794 -31.685 1.00 39.22 175 GLY A N 1
ATOM 1362 C CA . GLY A 1 175 ? 32.005 -3.977 -32.877 1.00 39.22 175 GLY A CA 1
ATOM 1363 C C . GLY A 1 175 ? 32.503 -4.812 -34.046 1.00 39.22 175 GLY A C 1
ATOM 1364 O O . GLY A 1 175 ? 33.469 -5.570 -33.914 1.00 39.22 175 GLY A O 1
ATOM 1365 N N . VAL A 1 176 ? 31.779 -4.668 -35.153 1.00 36.12 176 VAL A N 1
ATOM 1366 C CA . VAL A 1 176 ? 32.052 -5.173 -36.496 1.00 36.12 176 VAL A CA 1
ATOM 1367 C C . VAL A 1 176 ? 33.559 -5.149 -36.762 1.00 36.12 176 VAL A C 1
ATOM 1369 O O . VAL A 1 176 ? 34.118 -4.178 -37.265 1.00 36.12 176 VAL A O 1
ATOM 1372 N N . SER A 1 177 ? 34.239 -6.229 -36.387 1.00 34.66 177 SER A N 1
ATOM 1373 C CA . SER A 1 177 ? 35.654 -6.443 -36.664 1.00 34.66 177 SER A CA 1
ATOM 1374 C C . SER A 1 177 ? 35.696 -7.185 -37.986 1.00 34.66 177 SER A C 1
ATOM 1376 O O . SER A 1 177 ? 35.926 -8.386 -38.050 1.00 34.66 177 SER A O 1
ATOM 1378 N N . GLY A 1 178 ? 35.324 -6.466 -39.040 1.00 34.72 178 GLY A N 1
ATOM 1379 C CA . GLY A 1 178 ? 35.149 -7.021 -40.369 1.00 34.72 178 GLY A CA 1
ATOM 1380 C C . GLY A 1 178 ? 35.074 -5.901 -41.387 1.00 34.72 178 GLY A C 1
ATOM 1381 O O . GLY A 1 178 ? 34.110 -5.142 -41.444 1.00 34.72 178 GLY A O 1
ATOM 1382 N N . SER A 1 179 ? 36.119 -5.785 -42.194 1.00 42.03 179 SER A N 1
ATOM 1383 C CA . SER A 1 179 ? 36.168 -4.913 -43.355 1.00 42.03 179 SER A CA 1
ATOM 1384 C C . SER A 1 179 ? 35.077 -5.308 -44.357 1.00 42.03 179 SER A C 1
ATOM 1386 O O . SER A 1 179 ? 35.273 -6.230 -45.141 1.00 42.03 179 SER A O 1
ATOM 1388 N N . SER A 1 180 ? 33.923 -4.641 -44.330 1.00 36.22 180 SER A N 1
ATOM 1389 C CA . SER A 1 180 ? 33.161 -4.200 -45.514 1.00 36.22 180 SER A CA 1
ATOM 1390 C C . SER A 1 180 ? 31.735 -3.762 -45.146 1.00 36.22 180 SER A C 1
AT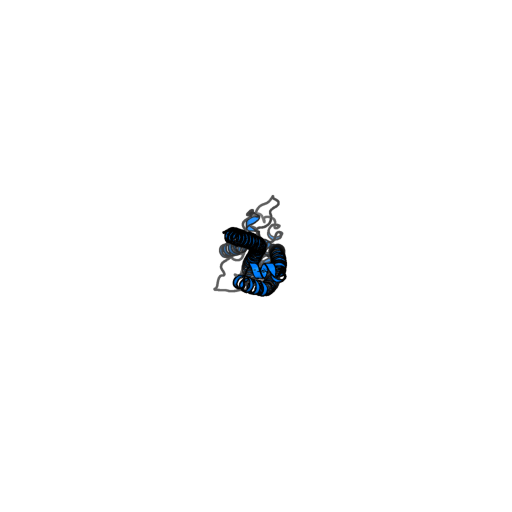OM 1392 O O . SER A 1 180 ? 30.876 -4.558 -44.806 1.00 36.22 180 SER A O 1
ATOM 1394 N N . ARG A 1 181 ? 31.502 -2.449 -45.252 1.00 36.75 181 ARG A N 1
ATOM 1395 C CA . ARG A 1 181 ? 30.326 -1.739 -45.805 1.00 36.75 181 ARG A CA 1
ATOM 1396 C C . ARG A 1 181 ? 28.868 -2.138 -45.504 1.00 36.75 181 ARG A C 1
ATOM 1398 O O . ARG A 1 181 ? 27.999 -1.410 -45.984 1.00 36.75 181 ARG A O 1
ATOM 1405 N N . HIS A 1 182 ? 28.537 -3.144 -44.706 1.00 36.59 182 HIS A N 1
ATOM 1406 C CA . HIS A 1 182 ? 27.149 -3.419 -44.320 1.00 36.59 182 HIS A CA 1
ATOM 1407 C C . HIS A 1 182 ? 27.016 -3.435 -42.799 1.00 36.59 182 HIS A C 1
ATOM 1409 O O . HIS A 1 182 ? 27.454 -4.360 -42.126 1.00 36.59 182 HIS A O 1
ATOM 1415 N N . THR A 1 183 ? 26.418 -2.375 -42.250 1.00 45.94 183 THR A N 1
ATOM 1416 C CA . THR A 1 183 ? 25.873 -2.397 -40.891 1.00 45.94 183 THR A CA 1
ATOM 1417 C C . THR A 1 183 ? 24.690 -3.357 -40.926 1.00 45.94 183 THR A C 1
ATOM 1419 O O . THR A 1 183 ? 23.598 -2.977 -41.352 1.00 45.94 183 THR A O 1
ATOM 1422 N N . GLU A 1 184 ? 24.921 -4.629 -40.607 1.00 43.12 184 GLU A N 1
ATOM 1423 C CA . GLU A 1 184 ? 23.836 -5.603 -40.579 1.00 43.12 184 GLU A CA 1
ATOM 1424 C C . GLU A 1 184 ? 22.772 -5.179 -39.555 1.00 43.12 184 GLU A C 1
ATOM 1426 O O . GLU A 1 184 ? 23.110 -4.664 -38.483 1.00 43.12 184 GLU A O 1
ATOM 1431 N N . PRO A 1 185 ? 21.482 -5.366 -39.881 1.00 46.56 185 PRO A N 1
ATOM 1432 C CA . PRO A 1 185 ? 20.401 -5.164 -38.941 1.00 46.56 185 PRO A CA 1
ATOM 1433 C C . PRO A 1 185 ? 20.586 -5.956 -37.662 1.00 46.56 185 PRO A C 1
ATOM 1435 O O . PRO A 1 185 ? 20.609 -7.181 -37.705 1.00 46.56 185 PRO A O 1
ATOM 1438 N N . CYS A 1 186 ? 20.667 -5.266 -36.528 1.00 50.75 186 CYS A N 1
ATOM 1439 C CA . CYS A 1 186 ? 20.710 -5.919 -35.230 1.00 50.75 186 CYS A CA 1
ATOM 1440 C C . CYS A 1 186 ? 19.493 -5.525 -34.380 1.00 50.75 186 CYS A C 1
ATOM 1442 O O . CYS A 1 186 ? 18.949 -4.426 -34.501 1.00 50.75 186 CYS A O 1
ATOM 1444 N N . THR A 1 187 ? 19.004 -6.450 -33.556 1.00 57.84 187 THR A N 1
ATOM 1445 C CA . THR A 1 187 ? 17.781 -6.263 -32.759 1.00 57.84 187 THR A CA 1
ATOM 1446 C C . THR A 1 187 ? 18.106 -5.739 -31.361 1.00 57.84 187 THR A C 1
ATOM 1448 O O . THR A 1 187 ? 18.944 -6.313 -30.667 1.00 57.84 187 THR A O 1
ATOM 1451 N N . VAL A 1 188 ? 17.397 -4.690 -30.917 1.00 62.81 188 VAL A N 1
ATOM 1452 C CA . VAL A 1 188 ? 17.481 -4.183 -29.537 1.00 62.81 188 VAL A CA 1
ATOM 1453 C C . VAL A 1 188 ? 16.972 -5.253 -28.573 1.00 62.81 188 VAL A C 1
ATOM 1455 O O . VAL A 1 188 ? 15.806 -5.650 -28.625 1.00 62.81 188 VAL A O 1
ATOM 1458 N N . LEU A 1 189 ? 17.834 -5.708 -27.667 1.00 65.94 189 LEU A N 1
ATOM 1459 C CA . LEU A 1 189 ? 17.462 -6.709 -26.675 1.00 65.94 189 LEU A CA 1
ATOM 1460 C C . LEU A 1 189 ? 16.634 -6.094 -25.550 1.00 65.94 189 LEU A C 1
ATOM 1462 O O . LEU A 1 189 ? 17.070 -5.198 -24.830 1.00 65.94 189 LEU A O 1
ATOM 1466 N N . GLU A 1 190 ? 15.453 -6.651 -25.319 1.00 75.44 190 GLU A N 1
ATOM 1467 C CA . GLU A 1 190 ? 14.560 -6.245 -24.231 1.00 75.44 190 GLU A CA 1
ATOM 1468 C C . GLU A 1 190 ? 14.809 -7.064 -22.955 1.00 75.44 190 GLU A C 1
ATOM 1470 O O . GLU A 1 190 ? 13.892 -7.347 -22.190 1.00 75.44 190 GLU A O 1
ATOM 1475 N N . ALA A 1 191 ? 16.060 -7.455 -22.687 1.00 77.06 191 ALA A N 1
ATOM 1476 C CA . ALA A 1 191 ? 16.402 -8.256 -21.506 1.00 77.06 191 ALA A CA 1
ATOM 1477 C C . ALA A 1 191 ? 16.019 -7.555 -20.182 1.00 77.06 191 ALA A C 1
ATOM 1479 O O . ALA A 1 191 ? 15.662 -8.215 -19.205 1.00 77.06 191 ALA A O 1
ATOM 1480 N N . TRP A 1 192 ? 16.006 -6.216 -20.168 1.00 85.75 192 TRP A N 1
ATOM 1481 C CA . TRP A 1 192 ? 15.543 -5.392 -19.046 1.00 85.75 192 TRP A CA 1
ATOM 1482 C C . TRP A 1 192 ? 14.017 -5.445 -18.835 1.00 85.75 192 TRP A C 1
ATOM 1484 O O . TRP A 1 192 ? 13.546 -5.205 -17.720 1.00 85.75 192 TRP A O 1
ATOM 1494 N N . LEU A 1 193 ? 13.233 -5.767 -19.875 1.00 87.94 193 LEU A N 1
ATOM 1495 C CA . LEU A 1 193 ? 11.769 -5.671 -19.875 1.00 87.94 193 LEU A CA 1
ATOM 1496 C C . LEU A 1 193 ? 11.143 -6.589 -18.829 1.00 87.94 193 LEU A C 1
ATOM 1498 O O . LEU A 1 193 ? 10.252 -6.172 -18.094 1.00 87.94 193 LEU A O 1
ATOM 1502 N N . ARG A 1 194 ? 11.649 -7.819 -18.703 1.00 91.00 194 ARG A N 1
ATOM 1503 C CA . ARG A 1 194 ? 11.123 -8.790 -17.736 1.00 91.00 194 ARG A CA 1
ATOM 1504 C C . ARG A 1 194 ? 11.202 -8.261 -16.302 1.00 91.00 194 ARG A C 1
ATOM 1506 O O . ARG A 1 194 ? 10.238 -8.371 -15.544 1.00 91.00 194 ARG A O 1
ATOM 1513 N N . ASP A 1 195 ? 12.346 -7.706 -15.918 1.00 92.44 195 ASP A N 1
ATOM 1514 C CA . ASP A 1 195 ? 12.549 -7.168 -14.572 1.00 92.44 195 ASP A CA 1
ATOM 1515 C C . ASP A 1 195 ? 11.829 -5.823 -14.388 1.00 92.44 195 ASP A C 1
ATOM 1517 O O . ASP A 1 195 ? 11.278 -5.553 -13.316 1.00 92.44 195 ASP A O 1
ATOM 1521 N N . TYR A 1 196 ? 11.701 -5.024 -15.447 1.00 92.81 196 TYR A N 1
ATOM 1522 C CA . TYR A 1 196 ? 10.874 -3.822 -15.430 1.00 92.81 196 TYR A CA 1
ATOM 1523 C C . TYR A 1 196 ? 9.399 -4.141 -15.167 1.00 92.81 196 TYR A C 1
ATOM 1525 O O . TYR A 1 196 ? 8.769 -3.529 -14.303 1.00 92.81 196 TYR A O 1
ATOM 1533 N N . GLU A 1 197 ? 8.833 -5.118 -15.877 1.00 93.94 197 GLU A N 1
ATOM 1534 C CA . GLU A 1 197 ? 7.441 -5.527 -15.705 1.00 93.94 197 GLU A CA 1
ATOM 1535 C C . GLU A 1 197 ? 7.182 -6.065 -14.301 1.00 93.94 197 GLU A C 1
ATOM 1537 O O . GLU A 1 197 ? 6.194 -5.677 -13.670 1.00 93.94 197 GLU A O 1
ATOM 1542 N N . LYS A 1 198 ? 8.088 -6.901 -13.776 1.00 94.44 198 LYS A N 1
ATOM 1543 C CA . LYS A 1 198 ? 8.018 -7.373 -12.388 1.00 94.44 198 LYS A CA 1
ATOM 1544 C C . LYS A 1 198 ? 8.028 -6.214 -11.399 1.00 94.44 198 LYS A C 1
ATOM 1546 O O . LYS A 1 198 ? 7.171 -6.173 -10.520 1.00 94.44 198 LYS A O 1
ATOM 1551 N N . THR A 1 199 ? 8.941 -5.260 -11.572 1.00 94.38 199 THR A N 1
ATOM 1552 C CA . THR A 1 199 ? 9.021 -4.049 -10.742 1.00 94.38 199 THR A CA 1
ATOM 1553 C C . THR A 1 199 ? 7.716 -3.262 -10.790 1.00 94.38 199 THR A C 1
ATOM 1555 O O . THR A 1 199 ? 7.135 -2.966 -9.749 1.00 94.38 199 THR A O 1
ATOM 1558 N N . ARG A 1 200 ? 7.194 -2.991 -11.993 1.00 94.56 200 ARG A N 1
ATOM 1559 C CA . ARG A 1 200 ? 5.928 -2.275 -12.196 1.00 94.56 200 ARG A CA 1
ATOM 1560 C C . ARG A 1 200 ? 4.782 -2.944 -11.436 1.00 94.56 200 ARG A C 1
ATOM 1562 O O . ARG A 1 200 ? 4.055 -2.280 -10.699 1.00 94.56 200 ARG A O 1
ATOM 1569 N N . TYR A 1 201 ? 4.609 -4.257 -11.593 1.00 95.62 201 TYR A N 1
ATOM 1570 C CA . TYR A 1 201 ? 3.544 -4.983 -10.897 1.00 95.62 201 TYR A CA 1
ATOM 1571 C C . TYR A 1 201 ? 3.773 -5.073 -9.385 1.00 95.62 201 TYR A C 1
ATOM 1573 O O . TYR A 1 201 ? 2.801 -5.012 -8.632 1.00 95.62 201 TYR A O 1
ATOM 1581 N N . SER A 1 202 ? 5.020 -5.170 -8.928 1.00 94.88 202 SER A N 1
ATOM 1582 C CA . SER A 1 202 ? 5.346 -5.168 -7.500 1.00 94.88 202 SER A CA 1
ATOM 1583 C C . SER A 1 202 ? 5.044 -3.809 -6.851 1.00 94.88 202 SER A C 1
ATOM 1585 O O . SER A 1 202 ? 4.406 -3.773 -5.802 1.00 94.88 202 SER A O 1
ATOM 1587 N N . ILE A 1 203 ? 5.313 -2.687 -7.532 1.00 95.69 203 ILE A N 1
ATOM 1588 C CA . ILE A 1 203 ? 4.886 -1.343 -7.096 1.00 95.69 203 ILE A CA 1
ATOM 1589 C C . ILE A 1 203 ? 3.364 -1.252 -6.932 1.00 95.69 203 ILE A C 1
ATOM 1591 O O . ILE A 1 203 ? 2.880 -0.724 -5.929 1.00 95.69 203 ILE A O 1
ATOM 1595 N N . LYS A 1 204 ? 2.586 -1.807 -7.871 1.00 95.88 204 LYS A N 1
ATOM 1596 C CA . LYS A 1 204 ? 1.121 -1.879 -7.728 1.00 95.88 204 LYS A CA 1
ATOM 1597 C C . LYS A 1 204 ? 0.714 -2.688 -6.495 1.00 95.88 204 LYS A C 1
ATOM 1599 O O . LYS A 1 204 ? -0.136 -2.248 -5.726 1.00 95.88 204 LYS A O 1
ATOM 1604 N N . ARG A 1 205 ? 1.339 -3.847 -6.276 1.00 96.62 205 ARG A N 1
ATOM 1605 C CA . ARG A 1 205 ? 1.057 -4.683 -5.100 1.00 96.62 205 ARG A CA 1
ATOM 1606 C C . ARG A 1 205 ? 1.424 -3.981 -3.795 1.00 96.62 205 ARG A C 1
ATOM 1608 O O . ARG A 1 205 ? 0.651 -4.074 -2.847 1.00 96.62 205 ARG A O 1
ATOM 1615 N N . LEU A 1 206 ? 2.547 -3.262 -3.743 1.00 96.69 206 LEU A N 1
ATOM 1616 C CA . LEU A 1 206 ? 2.942 -2.450 -2.587 1.00 96.69 206 LEU A CA 1
ATOM 1617 C C . LEU A 1 206 ? 1.923 -1.350 -2.297 1.00 96.69 206 LEU A C 1
ATOM 1619 O O . LEU A 1 206 ? 1.543 -1.162 -1.141 1.00 96.69 206 LEU A O 1
ATOM 1623 N N . TYR A 1 207 ? 1.419 -0.676 -3.331 1.00 96.06 207 TYR A N 1
ATOM 1624 C CA . TYR A 1 207 ? 0.334 0.291 -3.183 1.00 96.06 207 TYR A CA 1
ATOM 1625 C C . TYR A 1 207 ? -0.928 -0.354 -2.583 1.00 96.06 207 TYR A C 1
ATOM 1627 O O . TYR A 1 207 ? -1.473 0.149 -1.597 1.00 96.06 207 TYR A O 1
ATOM 1635 N N . ASP A 1 208 ? -1.361 -1.503 -3.110 1.00 97.06 208 ASP A N 1
ATOM 1636 C CA . ASP A 1 208 ? -2.545 -2.220 -2.616 1.00 97.06 208 ASP A CA 1
ATOM 1637 C C . ASP A 1 208 ? -2.372 -2.706 -1.166 1.00 97.06 208 ASP A C 1
ATOM 1639 O O . ASP A 1 208 ? -3.292 -2.602 -0.345 1.00 97.06 208 ASP A O 1
ATOM 1643 N N . ILE A 1 209 ? -1.176 -3.196 -0.827 1.00 96.94 209 I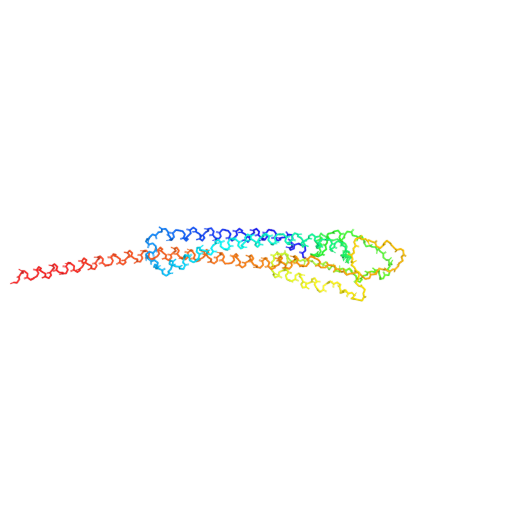LE A N 1
ATOM 1644 C CA . ILE A 1 209 ? -0.792 -3.587 0.533 1.00 96.94 209 ILE A CA 1
ATOM 1645 C C . ILE A 1 209 ? -0.856 -2.38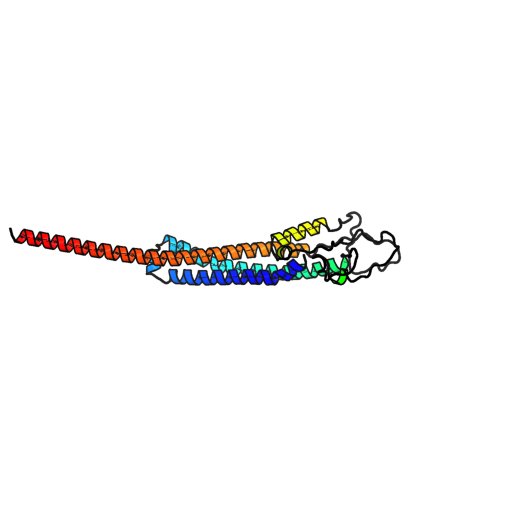0 1.474 1.00 96.94 209 ILE A C 1
ATOM 1647 O O . ILE A 1 209 ? -1.501 -2.457 2.522 1.00 96.94 209 ILE A O 1
ATOM 1651 N N . THR A 1 210 ? -0.277 -1.249 1.073 1.00 97.44 210 THR A N 1
ATOM 1652 C CA . THR A 1 210 ? -0.298 -0.002 1.850 1.00 97.44 210 THR A CA 1
ATOM 1653 C C . THR A 1 210 ? -1.732 0.458 2.097 1.00 97.44 210 THR A C 1
ATOM 1655 O O . THR A 1 210 ? -2.114 0.778 3.225 1.00 97.44 210 THR A O 1
ATOM 1658 N N . ARG A 1 211 ? -2.579 0.427 1.062 1.00 97.00 211 ARG A N 1
ATOM 1659 C CA . ARG A 1 211 ? -3.999 0.789 1.169 1.00 97.00 211 ARG A CA 1
ATOM 1660 C C . ARG A 1 211 ? -4.753 -0.127 2.130 1.00 97.00 211 ARG A C 1
ATOM 1662 O O . ARG A 1 211 ? -5.582 0.350 2.908 1.00 97.00 211 ARG A O 1
ATOM 1669 N N . THR A 1 212 ? -4.441 -1.420 2.104 1.00 95.94 212 THR A N 1
ATOM 1670 C CA . THR A 1 212 ? -5.003 -2.410 3.031 1.00 95.94 212 THR A CA 1
ATOM 1671 C C . THR A 1 212 ? -4.587 -2.104 4.469 1.00 95.94 212 THR A C 1
ATOM 1673 O O . THR A 1 212 ? -5.452 -2.006 5.339 1.00 95.94 212 THR A O 1
ATOM 1676 N N . ALA A 1 213 ? -3.300 -1.847 4.717 1.00 96.94 213 ALA A N 1
ATOM 1677 C CA . ALA A 1 213 ? -2.786 -1.488 6.039 1.00 96.94 213 ALA A CA 1
ATOM 1678 C C . ALA A 1 213 ? -3.422 -0.198 6.587 1.00 96.94 213 ALA A C 1
ATOM 1680 O O . ALA A 1 213 ? -3.873 -0.164 7.732 1.00 96.94 213 ALA A O 1
ATOM 1681 N N . MET A 1 214 ? -3.565 0.840 5.757 1.00 96.75 214 MET A N 1
ATOM 1682 C CA . MET A 1 214 ? -4.292 2.062 6.131 1.00 96.75 214 MET A CA 1
ATOM 1683 C C . MET A 1 214 ? -5.775 1.794 6.433 1.00 96.75 214 MET A C 1
ATOM 1685 O O . MET A 1 214 ? -6.373 2.447 7.290 1.00 96.75 214 MET A O 1
ATOM 1689 N N . GLY A 1 215 ? -6.401 0.854 5.721 1.00 95.00 215 GLY A N 1
ATOM 1690 C CA . GLY A 1 215 ? -7.757 0.385 6.013 1.00 95.00 215 GLY A CA 1
ATOM 1691 C C . GLY A 1 215 ? -7.859 -0.274 7.389 1.00 95.00 215 GLY A C 1
ATOM 1692 O O . GLY A 1 215 ? -8.775 0.043 8.145 1.00 95.00 215 GLY A O 1
ATOM 1693 N N . MET A 1 216 ? -6.892 -1.122 7.744 1.00 94.25 216 MET A N 1
ATOM 1694 C CA . MET A 1 216 ? -6.828 -1.762 9.063 1.00 94.25 216 MET A CA 1
ATOM 1695 C C . MET A 1 216 ? -6.618 -0.751 10.187 1.00 94.25 216 MET A C 1
ATOM 1697 O O . MET A 1 216 ? -7.307 -0.829 11.198 1.00 94.25 216 MET A O 1
ATOM 1701 N N . ARG A 1 217 ? -5.735 0.235 9.990 1.00 96.19 217 ARG A N 1
ATOM 1702 C CA . ARG A 1 217 ? -5.530 1.345 10.932 1.00 96.19 217 ARG A CA 1
ATOM 1703 C C . ARG A 1 217 ? -6.842 2.073 11.232 1.00 96.19 217 ARG A C 1
ATOM 1705 O O . ARG A 1 217 ? -7.220 2.209 12.390 1.00 96.19 217 ARG A O 1
ATOM 1712 N N . ARG A 1 218 ? -7.579 2.457 10.182 1.00 96.31 218 ARG A N 1
ATOM 1713 C CA . ARG A 1 218 ? -8.894 3.116 10.301 1.00 96.31 218 ARG A CA 1
ATOM 1714 C C . ARG A 1 218 ? -9.955 2.224 10.944 1.00 96.31 218 ARG A C 1
ATOM 1716 O O . ARG A 1 218 ? -10.840 2.719 11.634 1.00 96.31 218 ARG A O 1
ATOM 1723 N N . TYR A 1 219 ? -9.917 0.917 10.695 1.00 93.81 219 TYR A N 1
ATOM 1724 C CA . TYR A 1 219 ? -10.795 -0.030 11.381 1.00 93.81 219 TYR A CA 1
ATOM 1725 C C . TYR A 1 219 ? -10.482 -0.087 12.881 1.00 93.81 219 TYR A C 1
ATOM 1727 O O . TYR A 1 219 ? -11.392 0.069 13.686 1.00 93.81 219 TYR A O 1
ATOM 1735 N N . ALA A 1 220 ? -9.209 -0.237 13.251 1.00 94.94 220 ALA A N 1
ATOM 1736 C CA . ALA A 1 220 ? -8.778 -0.319 14.643 1.00 94.94 220 ALA A CA 1
ATOM 1737 C C . ALA A 1 220 ? -9.069 0.973 15.427 1.00 94.94 220 ALA A C 1
ATOM 1739 O O . ALA A 1 220 ? -9.442 0.924 16.594 1.00 94.94 220 ALA A O 1
ATOM 1740 N N . GLU A 1 221 ? -8.943 2.130 14.777 1.00 96.50 221 GLU A N 1
ATOM 1741 C CA . GLU A 1 221 ? -9.332 3.426 15.339 1.00 96.50 221 GLU A CA 1
ATOM 1742 C C . GLU A 1 221 ? -10.834 3.515 15.629 1.00 96.50 221 GLU A C 1
ATOM 1744 O O . GLU A 1 221 ? -11.221 3.900 16.731 1.00 96.50 221 GLU A O 1
ATOM 1749 N N . ARG A 1 222 ? -11.682 3.091 14.683 1.00 95.25 222 ARG A N 1
ATOM 1750 C CA . ARG A 1 222 ? -13.133 3.020 14.911 1.00 95.25 222 ARG A CA 1
ATOM 1751 C C . ARG A 1 222 ? -13.482 2.051 16.029 1.00 95.25 222 ARG A C 1
ATOM 1753 O O . ARG A 1 222 ? -14.207 2.433 16.930 1.00 95.25 222 ARG A O 1
ATOM 1760 N N . LEU A 1 223 ? -12.896 0.856 16.024 1.00 94.62 223 LEU A N 1
ATOM 1761 C CA . LEU A 1 223 ? -13.115 -0.146 17.066 1.00 94.62 223 LEU A CA 1
ATOM 1762 C C . LEU A 1 223 ? -12.811 0.403 18.469 1.00 94.62 223 LEU A C 1
ATOM 1764 O O . LEU A 1 223 ? -13.583 0.185 19.398 1.00 94.62 223 LEU A O 1
ATOM 1768 N N . LEU A 1 224 ? -11.701 1.132 18.622 1.00 94.31 224 LEU A N 1
ATOM 1769 C CA . LEU A 1 224 ? -11.337 1.752 19.894 1.00 94.31 224 LEU A CA 1
ATOM 1770 C C . LEU A 1 224 ? -12.364 2.807 20.333 1.00 94.31 224 LEU A C 1
ATOM 1772 O O . LEU A 1 224 ? -12.712 2.872 21.511 1.00 94.31 224 LEU A O 1
ATOM 1776 N N . ASN A 1 225 ? -12.838 3.637 19.404 1.00 95.62 225 ASN A N 1
ATOM 1777 C CA . ASN A 1 225 ? -13.830 4.671 19.698 1.00 95.62 225 ASN A CA 1
ATOM 1778 C C . ASN A 1 225 ? -15.201 4.068 20.026 1.00 95.62 225 ASN A C 1
ATOM 1780 O O . ASN A 1 225 ? -15.806 4.463 21.022 1.00 95.62 225 ASN A O 1
ATOM 1784 N N . ASP A 1 226 ? -15.636 3.071 19.256 1.00 93.06 226 ASP A N 1
ATOM 1785 C CA . ASP A 1 226 ? -16.866 2.317 19.499 1.00 93.06 226 ASP A CA 1
ATOM 1786 C C . ASP A 1 226 ? -16.816 1.659 20.886 1.00 93.06 226 ASP A C 1
ATOM 1788 O O . ASP A 1 226 ? -17.775 1.748 21.646 1.00 93.06 226 ASP A O 1
ATOM 1792 N N . GLY A 1 227 ? -15.673 1.077 21.271 1.00 93.38 227 GLY A N 1
ATOM 1793 C CA . GLY A 1 227 ? -15.491 0.474 22.594 1.00 93.38 227 GLY A CA 1
ATOM 1794 C C . GLY A 1 227 ? -15.602 1.487 23.736 1.00 93.38 227 GLY A C 1
ATOM 1795 O O . GLY A 1 227 ? -16.237 1.208 24.751 1.00 93.38 227 GLY A O 1
ATOM 1796 N N . LYS A 1 228 ? -15.042 2.693 23.570 1.00 94.75 228 LYS A N 1
ATOM 1797 C CA . LYS A 1 228 ? -15.187 3.781 24.555 1.00 94.75 228 LYS A CA 1
ATOM 1798 C C . LYS A 1 228 ? -16.642 4.232 24.692 1.00 94.75 228 LYS A C 1
ATOM 1800 O O . LYS A 1 228 ? -17.121 4.397 25.809 1.00 94.75 228 LYS A O 1
ATOM 1805 N N . GLN A 1 229 ? -17.339 4.414 23.570 1.00 94.81 229 GLN A N 1
ATOM 1806 C CA . GLN A 1 229 ? -18.747 4.818 23.567 1.00 94.81 229 GLN A CA 1
ATOM 1807 C C . GLN A 1 229 ? -19.652 3.741 24.169 1.00 94.81 229 GLN A C 1
ATOM 1809 O O . GLN A 1 229 ? -20.544 4.063 24.950 1.00 94.81 229 GLN A O 1
ATOM 1814 N N . ALA A 1 230 ? -19.404 2.471 23.851 1.00 91.50 230 ALA A N 1
ATOM 1815 C CA . ALA A 1 230 ? -20.185 1.354 24.362 1.00 91.50 230 ALA A CA 1
ATOM 1816 C C . ALA A 1 230 ? -20.057 1.220 25.889 1.00 91.50 230 ALA A C 1
ATOM 1818 O O . ALA A 1 230 ? -21.067 1.016 26.562 1.00 91.50 230 ALA A O 1
ATOM 1819 N N . ILE A 1 231 ? -18.854 1.419 26.447 1.00 93.88 231 ILE A N 1
ATOM 1820 C CA . ILE A 1 231 ? -18.653 1.470 27.905 1.00 93.88 231 ILE A CA 1
ATOM 1821 C C . ILE A 1 231 ? -19.481 2.591 28.534 1.00 93.88 231 ILE A C 1
ATOM 1823 O O . ILE A 1 231 ? -20.144 2.368 29.543 1.00 93.88 231 ILE A O 1
ATOM 1827 N N . GLU A 1 232 ? -19.449 3.795 27.962 1.00 94.06 232 GLU A N 1
ATOM 1828 C CA . GLU A 1 232 ? -20.192 4.927 28.525 1.00 94.06 232 GLU A CA 1
ATOM 1829 C C . GLU A 1 232 ? -21.705 4.676 28.488 1.00 94.06 232 GLU A C 1
ATOM 1831 O O . GLU A 1 232 ? -22.402 4.885 29.478 1.00 94.06 232 GLU A O 1
ATOM 1836 N N . GLN A 1 233 ? -22.210 4.119 27.384 1.00 91.50 233 GLN A N 1
ATOM 1837 C CA . GLN A 1 233 ? -23.612 3.714 27.264 1.00 91.50 233 GLN A CA 1
ATOM 1838 C C . GLN A 1 233 ? -23.999 2.601 28.241 1.00 91.50 233 GLN A C 1
ATOM 1840 O O . GLN A 1 233 ? -25.151 2.529 28.665 1.00 91.50 233 GLN A O 1
ATOM 1845 N N . GLN A 1 234 ? -23.082 1.690 28.565 1.00 90.00 234 GLN A N 1
ATOM 1846 C CA . GLN A 1 234 ? -23.334 0.651 29.559 1.00 90.00 234 GLN A CA 1
ATOM 1847 C C . GLN A 1 234 ? -23.425 1.256 30.963 1.00 90.00 234 GLN A C 1
ATOM 1849 O O . GLN A 1 234 ? -24.408 1.013 31.656 1.00 90.00 234 GLN A O 1
ATOM 1854 N N . LYS A 1 235 ? -22.478 2.123 31.339 1.00 91.75 235 LYS A N 1
ATOM 1855 C CA . LYS A 1 235 ? -22.504 2.836 32.626 1.00 91.75 235 LYS A CA 1
ATOM 1856 C C . LYS A 1 235 ? -23.759 3.686 32.797 1.00 91.75 235 LYS A C 1
ATOM 1858 O O . LYS A 1 235 ? -24.335 3.717 33.878 1.00 91.75 235 LYS A O 1
ATOM 1863 N N . GLN A 1 236 ? -24.191 4.368 31.737 1.00 93.06 236 GLN A N 1
ATOM 1864 C CA . GLN A 1 236 ? -25.412 5.167 31.770 1.00 93.06 236 GLN A CA 1
ATOM 1865 C C . GLN A 1 236 ? -26.652 4.290 32.000 1.00 93.06 236 GLN A C 1
ATOM 1867 O O . GLN A 1 236 ? -27.471 4.606 32.858 1.00 93.06 236 GLN A O 1
ATOM 1872 N N . ARG A 1 237 ? -26.743 3.144 31.312 1.00 90.25 237 ARG A N 1
ATOM 1873 C CA . ARG A 1 237 ? -27.825 2.169 31.523 1.00 90.25 237 ARG A CA 1
ATOM 1874 C C . ARG A 1 237 ? -27.827 1.583 32.934 1.00 90.25 237 ARG A C 1
ATOM 1876 O O . ARG A 1 237 ? -28.892 1.387 33.507 1.00 90.25 237 ARG A O 1
ATOM 1883 N N . GLU A 1 238 ? -26.654 1.309 33.498 1.00 91.44 238 GLU A N 1
ATOM 1884 C CA . GLU A 1 238 ? -26.526 0.818 34.875 1.00 91.44 238 GLU A CA 1
ATOM 1885 C C . GLU A 1 238 ? -27.041 1.847 35.893 1.00 91.44 238 GLU A C 1
ATOM 1887 O O . GLU A 1 238 ? -27.795 1.474 36.790 1.00 91.44 238 GLU A O 1
ATOM 1892 N N . ARG A 1 239 ? -26.727 3.137 35.708 1.00 93.94 239 ARG A N 1
ATOM 1893 C CA . ARG A 1 239 ? -27.255 4.224 36.554 1.00 93.94 239 ARG A CA 1
ATOM 1894 C C . ARG A 1 239 ? -28.774 4.345 36.462 1.00 93.94 239 ARG A C 1
ATOM 1896 O O . ARG A 1 239 ? -29.438 4.432 37.488 1.00 93.94 239 ARG A O 1
ATOM 1903 N N . GLU A 1 240 ? -29.329 4.306 35.252 1.00 94.88 240 GLU A N 1
ATOM 1904 C CA . GLU A 1 240 ? -30.782 4.388 35.037 1.00 94.88 240 GLU A CA 1
ATOM 1905 C C . GLU A 1 240 ? -31.524 3.218 35.702 1.00 94.88 240 GLU A C 1
ATOM 1907 O O . GLU A 1 240 ? -32.551 3.422 36.350 1.00 94.88 240 GLU A O 1
ATOM 1912 N N . LEU A 1 241 ? -30.968 2.004 35.615 1.00 94.00 241 LEU A N 1
ATOM 1913 C CA . LEU A 1 241 ? -31.495 0.817 36.295 1.00 94.00 241 LEU A CA 1
ATOM 1914 C C . LEU A 1 241 ? -31.427 0.934 37.823 1.00 94.00 241 LEU A C 1
ATOM 1916 O O . LEU A 1 241 ? -32.335 0.473 38.513 1.00 94.00 241 LEU A O 1
ATOM 1920 N N . GLU A 1 242 ? -30.360 1.515 38.367 1.00 93.81 242 GLU A N 1
ATOM 1921 C CA . GLU A 1 242 ? -30.217 1.730 39.809 1.00 93.81 242 GLU A CA 1
ATOM 1922 C C . GLU A 1 242 ? -31.213 2.779 40.324 1.00 93.81 242 GLU A C 1
ATOM 1924 O O . GLU A 1 242 ? -31.903 2.538 41.316 1.00 93.81 242 GLU A O 1
ATOM 1929 N N . GLU A 1 243 ? -31.384 3.887 39.599 1.00 93.69 243 GLU A N 1
ATOM 1930 C CA . GLU A 1 243 ? -32.400 4.904 39.893 1.00 93.69 243 GLU A CA 1
ATOM 1931 C C . GLU A 1 243 ? -33.830 4.355 39.788 1.00 93.69 243 GLU A C 1
ATOM 1933 O O . GLU A 1 243 ? -34.710 4.735 40.563 1.00 93.69 243 GLU A O 1
ATOM 1938 N N . GLU A 1 244 ? -34.102 3.469 38.829 1.00 93.75 244 GLU A N 1
ATOM 1939 C CA . GLU A 1 244 ? -35.409 2.823 38.699 1.00 93.75 244 GLU A CA 1
ATOM 1940 C C . GLU A 1 244 ? -35.677 1.850 39.855 1.00 93.75 244 GLU A C 1
ATOM 1942 O O . GLU A 1 244 ? -36.760 1.879 40.445 1.00 93.75 244 GLU A O 1
ATOM 1947 N N . ARG A 1 245 ? -34.678 1.054 40.260 1.00 94.12 245 ARG A N 1
ATOM 1948 C CA . ARG A 1 245 ? -34.778 0.178 41.442 1.00 94.12 245 ARG A CA 1
ATOM 1949 C C . ARG A 1 245 ? -35.009 0.972 42.725 1.00 94.12 245 ARG A C 1
ATOM 1951 O O . ARG A 1 245 ? -35.850 0.575 43.532 1.00 94.12 245 ARG A O 1
ATOM 1958 N N . ALA A 1 246 ? -34.311 2.094 42.899 1.00 94.06 246 ALA A N 1
ATOM 1959 C CA . ALA A 1 246 ? -34.507 2.985 44.039 1.00 94.06 246 ALA A CA 1
ATOM 1960 C C . ALA A 1 246 ? -35.937 3.555 44.061 1.00 94.06 246 ALA A C 1
ATOM 1962 O O . ALA A 1 246 ? -36.622 3.462 45.080 1.00 94.06 246 ALA A O 1
ATOM 1963 N N . ARG A 1 247 ? -36.440 4.038 42.914 1.00 94.56 247 ARG A N 1
ATOM 1964 C CA . ARG A 1 247 ? -37.826 4.526 42.778 1.00 94.56 247 ARG A CA 1
ATOM 1965 C C . ARG A 1 247 ? -38.868 3.452 43.096 1.00 94.56 247 ARG A C 1
ATOM 1967 O O . ARG A 1 247 ? -39.848 3.741 43.781 1.00 94.56 247 ARG A O 1
ATOM 1974 N N . GLN A 1 248 ? -38.663 2.218 42.637 1.00 92.81 248 GLN A N 1
ATOM 1975 C CA . GLN A 1 248 ? -39.560 1.098 42.941 1.00 92.81 248 GLN A CA 1
ATOM 1976 C C . GLN A 1 248 ? -39.552 0.739 44.435 1.00 92.81 248 GLN A C 1
ATOM 1978 O O . GLN A 1 248 ? -40.609 0.476 45.008 1.00 92.81 248 GLN A O 1
ATOM 1983 N N . GLN A 1 249 ? -38.387 0.766 45.092 1.00 92.62 249 GLN A N 1
ATOM 1984 C CA . GLN A 1 249 ? -38.296 0.538 46.537 1.00 92.62 249 GLN A CA 1
ATOM 1985 C C . GLN A 1 249 ? -38.986 1.636 47.348 1.00 92.62 249 GLN A C 1
ATOM 1987 O O . GLN A 1 249 ? -39.733 1.320 48.274 1.00 92.62 249 GLN A O 1
ATOM 1992 N N . GLU A 1 250 ? -38.791 2.908 46.995 1.00 92.12 250 GLU A N 1
ATOM 1993 C CA . GLU A 1 250 ? -39.482 4.021 47.655 1.00 92.12 250 GLU A CA 1
ATOM 1994 C C . GLU A 1 250 ? -41.005 3.933 47.485 1.00 92.12 250 GLU A C 1
ATOM 1996 O O . GLU A 1 250 ? -41.746 4.155 48.446 1.00 92.12 250 GLU A O 1
ATOM 2001 N N . ALA A 1 251 ? -41.486 3.570 46.291 1.00 91.25 251 ALA A N 1
ATOM 2002 C CA . ALA A 1 251 ? -42.911 3.367 46.035 1.00 91.25 251 ALA A CA 1
ATOM 2003 C C . ALA A 1 251 ? -43.492 2.242 46.909 1.00 91.25 251 ALA A C 1
ATOM 2005 O O . ALA A 1 251 ? -44.485 2.466 47.603 1.00 91.25 251 ALA A O 1
ATOM 2006 N N . MET A 1 252 ? -42.828 1.080 46.968 1.00 92.12 252 MET A N 1
ATOM 2007 C CA . MET A 1 252 ? -43.248 -0.032 47.832 1.00 92.12 252 MET A CA 1
ATOM 2008 C C . MET A 1 252 ? -43.263 0.352 49.318 1.00 92.12 252 MET A C 1
ATOM 2010 O O . MET A 1 252 ? -44.185 -0.015 50.046 1.00 92.12 252 MET A O 1
ATOM 2014 N N . GLN A 1 253 ? -42.266 1.109 49.791 1.00 89.44 253 GLN A N 1
ATOM 2015 C CA . GLN A 1 253 ? -42.229 1.573 51.182 1.00 89.44 253 GLN A CA 1
ATOM 2016 C C . GLN A 1 253 ? -43.383 2.531 51.502 1.00 89.44 253 GLN A C 1
ATOM 2018 O O . GLN A 1 253 ? -43.964 2.446 52.586 1.00 89.44 253 GLN A O 1
ATOM 2023 N N . ARG A 1 254 ? -43.743 3.421 50.569 1.00 88.38 254 ARG A N 1
ATOM 2024 C CA . ARG A 1 254 ? -44.877 4.343 50.734 1.00 88.38 254 ARG A CA 1
ATOM 2025 C C . ARG A 1 254 ? -46.218 3.615 50.759 1.00 88.38 254 ARG A C 1
ATOM 2027 O O . ARG A 1 254 ? -47.033 3.917 51.627 1.00 88.38 254 ARG A O 1
ATOM 2034 N N . GLU A 1 255 ? -46.437 2.644 49.875 1.00 86.62 255 GLU A N 1
ATOM 2035 C CA . GLU A 1 255 ? -47.652 1.814 49.892 1.00 86.62 255 GLU A CA 1
ATOM 2036 C C . GLU A 1 255 ? -47.774 1.015 51.197 1.00 86.62 255 GLU A C 1
ATOM 2038 O O . GLU A 1 255 ? -48.822 1.028 51.844 1.00 86.62 255 GLU A O 1
ATOM 2043 N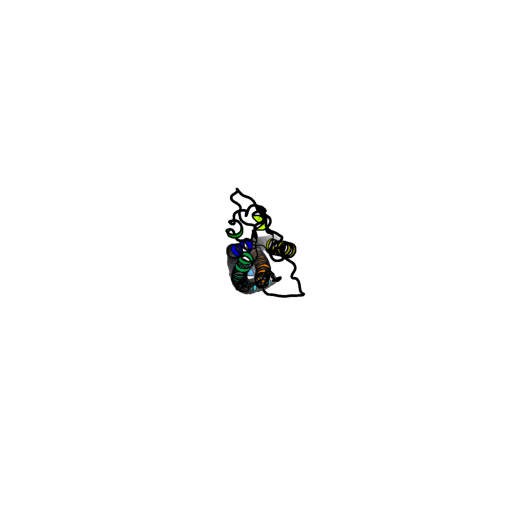 N . ALA A 1 256 ? -46.679 0.396 51.650 1.00 84.88 256 ALA A N 1
ATOM 2044 C CA . ALA A 1 256 ? -46.653 -0.340 52.912 1.00 84.88 256 ALA A CA 1
ATOM 2045 C C . ALA A 1 256 ? -46.906 0.561 54.137 1.00 84.88 256 ALA A C 1
ATOM 2047 O O . ALA A 1 256 ? -47.519 0.122 55.112 1.00 84.88 256 ALA A O 1
ATOM 2048 N N . ALA A 1 257 ? -46.447 1.816 54.107 1.00 83.50 257 ALA A N 1
ATOM 2049 C CA . ALA A 1 257 ? -46.738 2.795 55.152 1.00 83.50 257 ALA A CA 1
ATOM 2050 C C . ALA A 1 257 ? -48.211 3.233 55.135 1.00 83.50 257 ALA A C 1
ATOM 2052 O O . ALA A 1 257 ? -48.820 3.334 56.197 1.00 83.50 257 ALA A O 1
ATOM 2053 N N . ALA A 1 258 ? -48.803 3.434 53.953 1.00 81.06 258 ALA A N 1
ATOM 2054 C CA . ALA A 1 258 ? -50.211 3.803 53.811 1.00 81.06 258 ALA A CA 1
ATOM 2055 C C . ALA A 1 258 ? -51.162 2.706 54.327 1.00 81.06 258 ALA A C 1
ATOM 2057 O O . ALA A 1 258 ? -52.138 3.020 55.002 1.00 81.06 258 ALA A O 1
ATOM 2058 N N . MET A 1 259 ? -50.843 1.425 54.099 1.00 74.25 259 MET A N 1
ATOM 2059 C CA . MET A 1 259 ? -51.642 0.291 54.596 1.00 74.25 259 MET A CA 1
ATOM 2060 C C . MET A 1 259 ? -51.572 0.079 56.118 1.00 74.25 259 MET A C 1
ATOM 2062 O O . MET A 1 259 ? -52.403 -0.636 56.665 1.00 74.25 259 MET A O 1
ATOM 2066 N N . LYS A 1 260 ? -50.592 0.663 56.822 1.00 70.00 260 LYS A N 1
ATOM 2067 C CA . LYS A 1 260 ? -50.479 0.563 58.293 1.00 70.00 260 LYS A CA 1
ATOM 2068 C C . LYS A 1 260 ? -51.297 1.611 59.054 1.00 70.00 260 LYS A C 1
ATOM 2070 O O . LYS A 1 260 ? -51.383 1.523 60.275 1.00 70.00 260 LYS A O 1
ATOM 2075 N N . VAL A 1 261 ? -51.825 2.621 58.363 1.00 59.03 261 VAL A N 1
ATOM 2076 C CA . VAL A 1 261 ? -52.564 3.751 58.963 1.00 59.03 261 VAL A CA 1
ATOM 2077 C C . VAL A 1 261 ? -54.091 3.568 58.842 1.00 59.03 261 VAL A C 1
ATOM 2079 O O . VAL A 1 261 ? -54.849 4.349 59.412 1.00 59.03 261 VAL A O 1
ATOM 2082 N N . THR A 1 262 ? -54.541 2.518 58.151 1.00 50.06 262 THR A N 1
ATOM 2083 C CA . THR A 1 262 ? -55.941 2.058 58.058 1.00 50.06 262 THR A CA 1
ATOM 2084 C C . THR A 1 262 ? -56.193 0.863 58.959 1.00 50.06 262 THR A C 1
ATOM 2086 O O . THR A 1 262 ? -57.245 0.852 59.631 1.00 50.06 262 THR A O 1
#

Sequence (262 aa):
MRTLLEGVSARVDTFQDITQKSLAEARERISHVSSNTHMQEALGKDRMNQTQQYSKMVDHIERRMKSECAISRSHATNASKTLSNVLENHCRADGGHHFRWESSANCDRAAGDIEPLSNRHHANGSGFSISCPPKAVAGYDTEPSFSAMETALRRWNHSKPVPNLTNVLECNDRGVSGSSRHTEPCTVLEAWLRDYEKTRYSIKRLYDITRTAMGMRRYAERLLNDGKQAIEQQKQRERELEEERARQQEAMQREAAAMKVT

InterPro domains:
  IPR021057 Trypanosome invariant surface glycoprotein [PF11727] (38-212)